Protein AF-A0A0W0S973-F1 (afdb_monomer_lite)

InterPro domains:
  IPR040737 Domain of unknown function DUF5638 [PF18688] (2-102)

Secondary structure (DSSP, 8-state):
--HHHHHHHHHHHHHHHHHTTS---HHHHHHHHHHHHHHHHHHHH-SSHHHHHHHHHHHHHHHHHHHHHHHTSS-HHHHHHHHHHHHHHHHHHHHHHHHHHHHHHHHHHHHHHHHHHHHHHHHHHHHHH-HHHHHHHHHHHHHHHHHHHHHHHHHHHTPPPSHHHHHHHHHHHHHHHHTS------------------------PPP------

Organism: NCBI:txid28084

Structure (mmCIF, N/CA/C/O backbone):
data_AF-A0A0W0S973-F1
#
_entry.id   AF-A0A0W0S973-F1
#
loop_
_atom_site.group_PDB
_atom_site.id
_atom_site.type_symbol
_atom_site.label_atom_id
_atom_site.label_alt_id
_atom_site.label_comp_id
_atom_site.label_asym_id
_atom_site.label_entity_id
_atom_site.label_seq_id
_atom_site.pdbx_PDB_ins_code
_atom_site.Cartn_x
_atom_site.Cartn_y
_atom_site.Cartn_z
_atom_site.occupancy
_atom_site.B_iso_or_equiv
_atom_site.auth_seq_id
_atom_site.auth_comp_id
_atom_site.auth_asym_id
_atom_site.auth_atom_id
_atom_site.pdbx_PDB_model_num
ATOM 1 N N . MET A 1 1 ? 10.733 -3.605 25.930 1.00 59.50 1 MET A N 1
ATOM 2 C CA . MET A 1 1 ? 9.434 -3.272 25.324 1.00 59.50 1 MET A CA 1
ATOM 3 C C . MET A 1 1 ? 9.556 -1.851 24.816 1.00 59.50 1 MET A C 1
ATOM 5 O O . MET A 1 1 ? 10.113 -1.033 25.545 1.00 59.50 1 MET A O 1
ATOM 9 N N . SER A 1 2 ? 9.214 -1.587 23.556 1.00 82.75 2 SER A N 1
ATOM 10 C CA . SER A 1 2 ? 9.262 -0.216 23.027 1.00 82.75 2 SER A CA 1
ATOM 11 C C . SER A 1 2 ? 8.073 0.587 23.573 1.00 82.75 2 SER A C 1
ATOM 13 O O . SER A 1 2 ? 7.042 0.014 23.924 1.00 82.75 2 SER A O 1
ATOM 15 N N . LYS A 1 3 ? 8.192 1.919 23.629 1.00 88.56 3 LYS A N 1
ATOM 16 C CA . LYS A 1 3 ? 7.094 2.808 24.060 1.00 88.56 3 LYS A CA 1
ATOM 17 C C . LYS A 1 3 ? 5.835 2.636 23.192 1.00 88.56 3 LYS A C 1
ATOM 19 O O . LYS A 1 3 ? 4.720 2.791 23.677 1.00 88.56 3 LYS A O 1
ATOM 24 N N . LEU A 1 4 ? 6.019 2.315 21.913 1.00 87.44 4 LEU A N 1
ATOM 25 C CA . LEU A 1 4 ? 4.947 2.061 20.951 1.00 87.44 4 LEU A CA 1
ATOM 26 C C . LEU A 1 4 ? 4.260 0.707 21.199 1.00 87.44 4 LEU A C 1
ATOM 28 O O . LEU A 1 4 ? 3.034 0.629 21.225 1.00 87.44 4 LEU A O 1
ATOM 32 N N . GLU A 1 5 ? 5.028 -0.339 21.503 1.00 87.69 5 GLU A N 1
ATOM 33 C CA . GLU A 1 5 ? 4.491 -1.663 21.843 1.00 87.69 5 GLU A CA 1
ATOM 34 C C . GLU A 1 5 ? 3.665 -1.632 23.145 1.00 87.69 5 GLU A C 1
ATOM 36 O O . GLU A 1 5 ? 2.626 -2.284 23.242 1.00 87.69 5 GLU A O 1
ATOM 41 N N . GLU A 1 6 ? 4.058 -0.805 24.121 1.00 90.81 6 GLU A N 1
ATOM 42 C CA . GLU A 1 6 ? 3.270 -0.569 25.341 1.00 90.81 6 GLU A CA 1
ATOM 43 C C . GLU A 1 6 ? 1.913 0.101 25.058 1.00 90.81 6 GLU A C 1
ATOM 45 O O . GLU A 1 6 ? 0.903 -0.276 25.660 1.00 90.81 6 GLU A O 1
ATOM 50 N N . ARG A 1 7 ? 1.866 1.067 24.130 1.00 92.12 7 ARG A N 1
ATOM 51 C CA . ARG A 1 7 ? 0.620 1.734 23.704 1.00 92.12 7 ARG A CA 1
ATOM 52 C C . ARG A 1 7 ? -0.324 0.771 22.986 1.00 92.12 7 ARG A C 1
ATOM 54 O O . ARG A 1 7 ? -1.526 0.771 23.253 1.00 92.12 7 ARG A O 1
ATOM 61 N N . LEU A 1 8 ? 0.217 -0.093 22.129 1.00 90.75 8 LEU A N 1
ATOM 62 C CA . LEU A 1 8 ? -0.562 -1.108 21.421 1.00 90.75 8 LEU A CA 1
ATOM 63 C C . LEU A 1 8 ? -1.190 -2.119 22.394 1.00 90.75 8 LEU A C 1
ATOM 65 O O . LEU A 1 8 ? -2.383 -2.416 22.309 1.00 90.75 8 LEU A O 1
ATOM 69 N N . GLU A 1 9 ? -0.421 -2.589 23.377 1.00 91.38 9 GLU A N 1
ATOM 70 C CA . GLU A 1 9 ? -0.936 -3.459 24.441 1.00 91.38 9 GLU A CA 1
ATOM 71 C C . GLU A 1 9 ? -1.990 -2.769 25.317 1.00 91.38 9 GLU A C 1
ATOM 73 O O . GLU A 1 9 ? -2.966 -3.391 25.746 1.00 91.38 9 GLU A O 1
ATOM 78 N N . LEU A 1 10 ? -1.835 -1.467 25.571 1.00 92.88 10 LEU A N 1
ATOM 79 C CA . LEU A 1 10 ? -2.845 -0.687 26.282 1.00 92.88 10 LEU A CA 1
ATOM 80 C C . LEU A 1 10 ? -4.173 -0.649 25.509 1.00 92.88 10 LEU A C 1
ATOM 82 O O . LEU A 1 10 ? -5.229 -0.830 26.118 1.00 92.88 10 LEU A O 1
ATOM 86 N N . CYS A 1 11 ? -4.128 -0.475 24.186 1.00 89.94 11 CYS A N 1
ATOM 87 C CA . CYS A 1 11 ? -5.316 -0.516 23.331 1.00 89.94 11 CYS A CA 1
ATOM 88 C C . CYS A 1 11 ? -6.014 -1.879 23.396 1.00 89.94 11 CYS A C 1
ATOM 90 O O . CYS A 1 11 ? -7.223 -1.933 23.625 1.00 89.94 11 CYS A O 1
ATOM 92 N N . ASN A 1 12 ? -5.259 -2.980 23.305 1.00 90.44 12 ASN A N 1
ATOM 93 C CA . ASN A 1 12 ? -5.809 -4.335 23.428 1.00 90.44 12 ASN A CA 1
ATOM 94 C C . ASN A 1 12 ? -6.555 -4.530 24.756 1.00 90.44 12 ASN A C 1
ATOM 96 O O . ASN A 1 12 ? -7.696 -4.994 24.766 1.00 90.44 12 ASN A O 1
ATOM 100 N N . LYS A 1 13 ? -5.944 -4.104 25.869 1.00 91.75 13 LYS A N 1
ATOM 101 C CA . LYS A 1 13 ? -6.551 -4.187 27.207 1.00 91.75 13 LYS A CA 1
ATOM 102 C C . LYS A 1 13 ? -7.821 -3.351 27.330 1.00 91.75 13 LYS A C 1
ATOM 104 O O . LYS A 1 13 ? -8.780 -3.791 27.962 1.00 91.75 13 LYS A O 1
ATOM 109 N N . LYS A 1 14 ? -7.835 -2.151 26.747 1.00 90.75 14 LYS A N 1
ATOM 110 C CA . LYS A 1 14 ? -9.020 -1.286 26.732 1.00 90.75 14 LYS A CA 1
ATOM 111 C C . LYS A 1 14 ? -10.164 -1.927 25.953 1.00 90.75 14 LYS A C 1
ATOM 113 O O . LYS A 1 14 ? -11.280 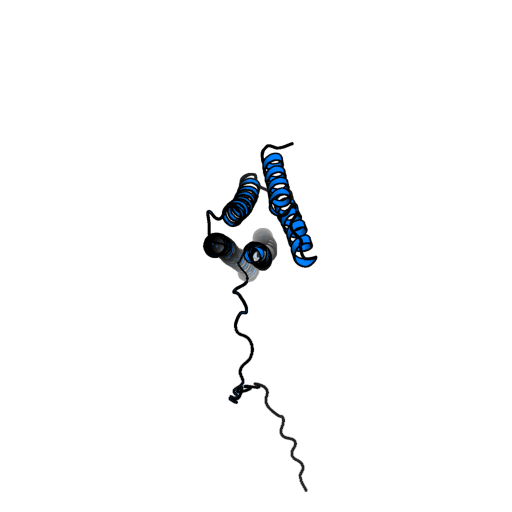-1.959 26.462 1.00 90.75 14 LYS A O 1
ATOM 118 N N . ILE A 1 15 ? -9.886 -2.509 24.786 1.00 88.00 15 ILE A N 1
ATOM 119 C CA . ILE A 1 15 ? -10.886 -3.272 24.028 1.00 88.00 15 ILE A CA 1
ATOM 120 C C . ILE A 1 15 ? -11.447 -4.418 24.869 1.00 88.00 15 ILE A C 1
ATOM 122 O O . ILE A 1 15 ? -12.663 -4.534 24.996 1.00 88.00 15 ILE A O 1
ATOM 126 N N . ASP A 1 16 ? -10.599 -5.218 25.512 1.00 88.81 16 ASP A N 1
ATOM 127 C CA . ASP A 1 16 ? -11.083 -6.306 26.369 1.00 88.81 16 ASP A CA 1
ATOM 128 C C . ASP A 1 16 ? -11.994 -5.803 27.492 1.00 88.81 16 ASP A C 1
ATOM 130 O O . ASP A 1 16 ? -13.070 -6.355 27.726 1.00 88.81 16 ASP A O 1
ATOM 134 N N . ALA A 1 17 ? -11.626 -4.697 28.140 1.00 88.88 17 ALA A N 1
ATOM 135 C CA . ALA A 1 17 ? -12.442 -4.075 29.178 1.00 88.88 17 ALA A CA 1
ATOM 136 C C . ALA A 1 17 ? -13.776 -3.505 28.648 1.00 88.88 17 ALA A C 1
ATOM 138 O O . ALA A 1 17 ? -14.782 -3.486 29.369 1.00 88.88 17 ALA A O 1
ATOM 139 N N . LEU A 1 18 ? -13.820 -3.042 27.395 1.00 86.56 18 LEU A N 1
ATOM 140 C CA . LEU A 1 18 ? -15.039 -2.527 26.770 1.00 86.56 18 LEU A CA 1
ATOM 141 C C . LEU A 1 18 ? -16.091 -3.618 26.577 1.00 86.56 18 LEU A C 1
ATOM 143 O O . LEU A 1 18 ? -17.271 -3.359 26.827 1.00 86.56 18 LEU A O 1
ATOM 147 N N . PHE A 1 19 ? -15.673 -4.826 26.215 1.00 83.62 19 PHE A N 1
ATOM 148 C CA . PHE A 1 19 ? -16.588 -5.933 25.938 1.00 83.62 19 PHE A CA 1
ATOM 149 C C . PHE A 1 19 ? -16.713 -6.938 27.094 1.00 83.62 19 PHE A C 1
ATOM 151 O O . PHE A 1 19 ? -17.572 -7.820 27.059 1.00 83.62 19 PHE A O 1
ATOM 158 N N . HIS A 1 20 ? -15.928 -6.773 28.162 1.00 85.94 20 HIS A N 1
ATOM 159 C CA . HIS A 1 20 ? -15.999 -7.617 29.351 1.00 85.94 20 HIS A CA 1
ATOM 160 C C . HIS A 1 20 ? -17.408 -7.635 29.971 1.00 85.94 20 HIS A C 1
ATOM 162 O O . HIS A 1 20 ? -17.968 -6.597 30.334 1.00 85.94 20 HIS A O 1
ATOM 168 N N . GLY A 1 21 ? -17.961 -8.838 30.149 1.00 74.00 21 GLY A N 1
ATOM 169 C CA . GLY A 1 21 ? -19.273 -9.057 30.766 1.00 74.00 21 GLY A CA 1
ATOM 170 C C . GLY A 1 21 ? -20.474 -8.852 29.834 1.00 74.00 21 GLY A C 1
ATOM 171 O O . GLY A 1 21 ? -21.609 -8.983 30.290 1.00 74.00 21 GLY A O 1
ATOM 172 N N . LEU A 1 22 ? -20.252 -8.561 28.548 1.00 79.81 22 LEU A N 1
ATOM 173 C CA . LEU A 1 22 ? -21.305 -8.533 27.532 1.00 79.81 22 LEU A CA 1
ATOM 174 C C . LEU A 1 22 ? -21.479 -9.920 26.905 1.00 79.81 22 LEU A C 1
ATOM 176 O O . LEU A 1 22 ? -20.520 -10.671 26.742 1.00 79.81 22 LEU A O 1
ATOM 180 N N . LYS A 1 23 ? -22.715 -10.271 26.537 1.00 79.19 23 LYS A N 1
ATOM 181 C CA . LYS A 1 23 ? -22.986 -11.494 25.776 1.00 79.19 23 LYS A CA 1
ATOM 182 C C . LYS A 1 23 ? -22.717 -11.217 24.299 1.00 79.19 23 LYS A C 1
ATOM 184 O O . LYS A 1 23 ? -23.553 -10.616 23.628 1.00 79.19 23 LYS A O 1
ATOM 189 N N . LEU A 1 24 ? -21.549 -11.628 23.824 1.00 81.88 24 LEU A N 1
ATOM 190 C CA . LEU A 1 24 ? -21.120 -11.429 22.444 1.00 81.88 24 LEU A CA 1
ATOM 191 C C . LEU A 1 24 ? -21.622 -12.568 21.549 1.00 81.88 24 LEU A C 1
ATOM 193 O O . LEU A 1 24 ? -21.864 -13.686 22.010 1.00 81.88 24 LEU A O 1
ATOM 197 N N . SER A 1 25 ? -21.820 -12.273 20.264 1.00 82.88 25 SER A N 1
ATOM 198 C CA . SER A 1 25 ? -21.942 -13.317 19.247 1.00 82.88 25 SER A CA 1
ATOM 199 C C . SER A 1 25 ? -20.544 -13.804 18.858 1.00 82.88 25 SER A C 1
ATOM 201 O O . SER A 1 25 ? -19.576 -13.049 18.942 1.00 82.88 25 SER A O 1
ATOM 203 N N . ALA A 1 26 ? -20.447 -15.040 18.364 1.00 82.62 26 ALA A N 1
ATOM 204 C CA . ALA A 1 26 ? -19.187 -15.585 17.850 1.00 82.62 26 ALA A CA 1
ATOM 205 C C . ALA A 1 26 ? -18.592 -14.726 16.713 1.00 82.62 26 ALA A C 1
ATOM 207 O O . ALA A 1 26 ? -17.381 -14.685 16.526 1.00 82.62 26 ALA A O 1
ATOM 208 N N . GLU A 1 27 ? -19.444 -14.018 15.964 1.00 80.38 27 GLU A N 1
ATOM 209 C CA . GLU A 1 27 ? -19.023 -13.079 14.921 1.00 80.38 27 GLU A CA 1
ATOM 210 C C . GLU A 1 27 ? -18.299 -11.862 15.513 1.00 80.38 27 GLU A C 1
ATOM 212 O O . GLU A 1 27 ? -17.203 -11.541 15.065 1.00 80.38 27 GLU A O 1
ATOM 217 N N . ILE A 1 28 ? -18.853 -11.238 16.560 1.00 80.94 28 ILE A N 1
ATOM 218 C CA . ILE A 1 28 ? -18.244 -10.076 17.231 1.00 80.94 28 ILE A CA 1
ATOM 219 C C . ILE A 1 28 ? -16.946 -10.471 17.952 1.00 80.94 28 ILE A C 1
ATOM 221 O O . ILE A 1 28 ? -15.969 -9.728 17.909 1.00 80.94 28 ILE A O 1
ATOM 225 N N . GLU A 1 29 ? -16.902 -11.648 18.584 1.00 84.25 29 GLU A N 1
ATOM 226 C CA . GLU A 1 29 ? -15.672 -12.171 19.203 1.00 84.25 29 GLU A CA 1
ATOM 227 C C . GLU A 1 29 ? -14.554 -12.347 18.168 1.00 84.25 29 GLU A C 1
ATOM 229 O O . GLU A 1 29 ? -13.431 -11.882 18.371 1.00 84.25 29 GLU A O 1
ATOM 234 N N . ASN A 1 30 ? -14.880 -12.944 17.021 1.00 84.19 30 ASN A N 1
ATOM 235 C CA . ASN A 1 30 ? -13.934 -13.117 15.926 1.00 84.19 30 ASN A CA 1
ATOM 236 C C . ASN A 1 30 ? -13.469 -11.769 15.342 1.00 84.19 30 ASN A C 1
ATOM 238 O O . ASN A 1 30 ? -12.289 -11.593 15.036 1.00 84.19 30 ASN A O 1
ATOM 242 N N . GLU A 1 31 ? -14.368 -10.791 15.201 1.00 82.38 31 GLU A N 1
ATOM 243 C CA . GLU A 1 31 ? -14.012 -9.443 14.739 1.00 82.38 31 GLU A CA 1
ATOM 244 C C . GLU A 1 31 ? -13.054 -8.728 15.698 1.00 82.38 31 GLU A C 1
ATOM 246 O O . GLU A 1 31 ? -12.103 -8.090 15.238 1.00 82.38 31 GLU A O 1
ATOM 251 N N . LEU A 1 32 ? -13.248 -8.885 17.011 1.00 86.12 32 LEU A N 1
ATOM 252 C CA . LEU A 1 32 ? -12.371 -8.320 18.039 1.00 86.12 32 LEU A CA 1
ATOM 253 C C . LEU A 1 32 ? -10.959 -8.904 17.972 1.00 86.12 32 LEU A C 1
ATOM 255 O O . LEU A 1 32 ? -9.986 -8.149 17.928 1.00 86.12 32 LEU A O 1
ATOM 259 N N . GLU A 1 33 ? -10.829 -10.232 17.931 1.00 87.00 33 GLU A N 1
ATOM 260 C CA . GLU A 1 33 ? -9.517 -10.879 17.790 1.00 87.00 33 GLU A CA 1
ATOM 261 C C . GLU A 1 33 ? -8.832 -10.473 16.484 1.00 87.00 33 GLU A C 1
ATOM 263 O O . GLU A 1 33 ? -7.641 -10.152 16.459 1.00 87.00 33 GLU A O 1
ATOM 268 N N . THR A 1 34 ? -9.606 -10.417 15.402 1.00 85.12 34 THR A N 1
ATOM 269 C CA . THR A 1 34 ? -9.100 -10.057 14.082 1.00 85.12 34 THR A CA 1
ATOM 270 C C . THR A 1 34 ? -8.593 -8.613 14.032 1.00 85.12 34 THR A C 1
ATOM 272 O O . THR A 1 34 ? -7.574 -8.356 13.390 1.00 85.12 34 THR A O 1
ATOM 275 N N . ILE A 1 35 ? -9.264 -7.666 14.695 1.00 86.75 35 ILE A N 1
ATOM 276 C CA . ILE A 1 35 ? -8.817 -6.266 14.776 1.00 86.75 35 ILE A CA 1
ATOM 277 C C . ILE A 1 35 ? -7.517 -6.151 15.573 1.00 86.75 35 ILE A C 1
ATOM 279 O O . ILE A 1 35 ? -6.571 -5.525 15.095 1.00 86.75 35 ILE A O 1
ATOM 283 N N . LYS A 1 36 ? -7.417 -6.815 16.730 1.00 88.75 36 LYS A N 1
ATOM 284 C CA . LYS A 1 36 ? -6.176 -6.824 17.524 1.00 88.75 36 LYS A CA 1
ATOM 285 C C . LYS A 1 36 ? -5.007 -7.391 16.728 1.00 88.75 36 LYS A C 1
ATOM 287 O O . LYS A 1 36 ? -3.925 -6.807 16.696 1.00 88.75 36 LYS A O 1
ATOM 292 N N . TYR A 1 37 ? -5.239 -8.518 16.053 1.00 89.12 37 TYR A N 1
ATOM 293 C CA . TYR A 1 37 ? -4.235 -9.137 15.199 1.00 89.12 37 TYR A CA 1
ATOM 294 C C . TYR A 1 37 ? -3.833 -8.220 14.042 1.00 89.12 37 TYR A C 1
ATOM 296 O O . TYR A 1 37 ? -2.651 -8.111 13.732 1.00 89.12 37 TYR A O 1
ATOM 304 N N . TYR A 1 38 ? -4.796 -7.539 13.421 1.00 86.75 38 TYR A N 1
ATOM 305 C CA . TYR A 1 38 ? -4.543 -6.636 12.304 1.00 86.75 38 TYR A CA 1
ATOM 306 C C . TYR A 1 38 ? -3.615 -5.478 12.687 1.00 86.75 38 TYR A C 1
ATOM 308 O O . TYR A 1 38 ? -2.593 -5.291 12.030 1.00 86.75 38 TYR A O 1
ATOM 316 N N . TYR A 1 39 ? -3.914 -4.755 13.769 1.00 87.25 39 TYR A N 1
ATOM 317 C CA . TYR A 1 39 ? -3.071 -3.643 14.220 1.00 87.25 39 TYR A CA 1
ATOM 318 C C . TYR A 1 39 ? -1.690 -4.114 14.697 1.00 87.25 39 TYR A C 1
ATOM 320 O O . TYR A 1 39 ? -0.689 -3.452 14.433 1.00 87.25 39 TYR A O 1
ATOM 328 N N . TYR A 1 40 ? -1.599 -5.296 15.316 1.00 89.50 40 TYR A N 1
ATOM 329 C CA . TYR A 1 40 ? -0.306 -5.901 15.650 1.00 89.50 40 TYR A CA 1
ATOM 330 C C . TYR A 1 40 ? 0.512 -6.270 14.403 1.00 89.50 40 TYR A C 1
ATOM 332 O O . TYR A 1 40 ? 1.717 -6.027 14.349 1.00 89.50 40 TYR A O 1
ATOM 340 N N . ALA A 1 41 ? -0.134 -6.852 13.391 1.00 87.81 41 ALA A N 1
ATOM 341 C CA . ALA A 1 41 ? 0.515 -7.219 12.140 1.00 87.81 41 ALA A CA 1
ATOM 342 C C . ALA A 1 41 ? 0.985 -5.982 11.363 1.00 87.81 41 ALA A C 1
ATOM 344 O O . ALA A 1 41 ? 2.102 -5.992 10.853 1.00 87.81 41 ALA A O 1
ATOM 345 N N . LEU A 1 42 ? 0.178 -4.915 11.318 1.00 85.00 42 LEU A N 1
ATOM 346 C CA . LEU A 1 42 ? 0.575 -3.632 10.736 1.00 85.00 42 LEU A CA 1
ATOM 347 C C . LEU A 1 42 ? 1.783 -3.037 11.460 1.00 85.00 42 LEU A C 1
ATOM 349 O O . LEU A 1 42 ? 2.756 -2.686 10.803 1.00 85.00 42 LEU A O 1
ATOM 353 N N . TYR A 1 43 ? 1.758 -3.009 12.796 1.00 87.88 43 TYR A N 1
ATOM 354 C CA . TYR A 1 43 ? 2.885 -2.545 13.603 1.00 87.88 43 TYR A CA 1
ATOM 355 C C . TYR A 1 43 ? 4.178 -3.316 13.291 1.00 87.88 43 TYR A C 1
ATOM 357 O O . TYR A 1 43 ? 5.230 -2.716 13.118 1.00 87.88 43 TYR A O 1
ATOM 365 N N . LYS A 1 44 ? 4.116 -4.649 13.167 1.00 88.06 44 LYS A N 1
ATOM 366 C CA . LYS A 1 44 ? 5.298 -5.470 12.842 1.00 88.06 44 LYS A CA 1
ATOM 367 C C . LYS A 1 44 ? 5.753 -5.371 11.384 1.00 88.06 44 LYS A C 1
ATOM 369 O O . LYS A 1 44 ? 6.898 -5.715 11.104 1.00 88.06 44 LYS A O 1
ATOM 374 N N . ALA A 1 45 ? 4.867 -4.983 10.471 1.00 85.19 45 ALA A N 1
ATOM 375 C CA . ALA A 1 45 ? 5.163 -4.852 9.046 1.00 85.19 45 ALA A CA 1
ATOM 376 C C . ALA A 1 45 ? 5.618 -3.437 8.647 1.00 85.19 45 ALA A C 1
ATOM 378 O O . ALA A 1 45 ? 6.033 -3.243 7.505 1.00 85.19 45 ALA A O 1
ATOM 379 N N . ALA A 1 46 ? 5.517 -2.463 9.554 1.00 85.75 46 ALA A N 1
ATOM 380 C CA . ALA A 1 46 ? 5.972 -1.101 9.328 1.00 85.75 46 ALA A CA 1
ATOM 381 C C . ALA A 1 46 ? 7.497 -1.060 9.139 1.00 85.75 46 ALA A C 1
ATOM 383 O O . ALA A 1 46 ? 8.250 -1.710 9.863 1.00 85.75 46 ALA A O 1
ATOM 384 N N . ASN A 1 47 ? 7.946 -0.300 8.137 1.00 81.81 47 ASN A N 1
ATOM 385 C CA . ASN A 1 47 ? 9.371 -0.130 7.835 1.00 81.81 47 ASN A CA 1
ATOM 386 C C . ASN A 1 47 ? 9.946 1.166 8.427 1.00 81.81 47 ASN A C 1
ATOM 388 O O . ASN A 1 47 ? 11.166 1.294 8.538 1.00 81.81 47 ASN A O 1
ATOM 392 N N . PHE A 1 48 ? 9.075 2.114 8.782 1.00 83.69 48 PHE A N 1
ATOM 393 C CA . PHE A 1 48 ? 9.419 3.438 9.290 1.00 83.69 48 PHE A CA 1
ATOM 394 C C . PHE A 1 48 ? 8.714 3.695 10.626 1.00 83.69 48 PHE A C 1
ATOM 396 O O . PHE A 1 48 ? 7.591 3.239 10.841 1.00 83.69 48 PHE A O 1
ATOM 403 N N . GLU A 1 49 ? 9.371 4.436 11.521 1.00 86.06 49 GLU A N 1
ATOM 404 C CA . GLU A 1 49 ? 8.826 4.764 12.846 1.00 86.06 49 GLU A CA 1
ATOM 405 C C . GLU A 1 49 ? 7.551 5.615 12.729 1.00 86.06 49 GLU A C 1
ATOM 407 O O . GLU A 1 49 ? 6.617 5.444 13.512 1.00 86.06 49 GLU A O 1
ATOM 412 N N . GLU A 1 50 ? 7.463 6.472 11.708 1.00 85.31 50 GLU A N 1
ATOM 413 C CA . GLU A 1 50 ? 6.265 7.264 11.429 1.00 85.31 50 GLU A CA 1
ATOM 414 C C . GLU A 1 50 ? 5.049 6.383 11.091 1.00 85.31 50 GLU A C 1
ATOM 416 O O . GLU A 1 50 ? 3.944 6.661 11.560 1.00 85.31 50 GLU A O 1
ATOM 421 N N . ASP A 1 51 ? 5.253 5.294 10.341 1.00 82.56 51 ASP A N 1
ATOM 422 C CA . ASP A 1 51 ? 4.191 4.339 9.991 1.00 82.56 51 ASP A CA 1
ATOM 423 C C . ASP A 1 51 ? 3.734 3.544 11.228 1.00 82.56 51 ASP A C 1
ATOM 425 O O . ASP A 1 51 ? 2.539 3.276 11.403 1.00 82.56 51 ASP A O 1
ATOM 429 N N . GLU A 1 52 ? 4.677 3.176 12.109 1.00 86.31 52 GLU A N 1
ATOM 430 C CA . GLU A 1 52 ? 4.369 2.540 13.396 1.00 86.31 52 GLU A CA 1
ATOM 431 C C . GLU A 1 52 ? 3.494 3.457 14.262 1.00 86.31 52 GLU A C 1
ATOM 433 O O . GLU A 1 52 ? 2.492 3.017 14.839 1.00 86.31 52 GLU A O 1
ATOM 438 N N . GLU A 1 53 ? 3.858 4.738 14.345 1.00 89.25 53 GLU A N 1
ATOM 439 C CA . GLU A 1 53 ? 3.137 5.730 15.133 1.00 89.25 53 GLU A CA 1
ATOM 440 C C . GLU A 1 53 ? 1.755 6.046 14.544 1.00 89.25 53 GLU A C 1
ATOM 442 O O . GLU A 1 53 ? 0.776 6.077 15.294 1.00 89.25 53 GLU A O 1
ATOM 447 N N . GLU A 1 54 ? 1.631 6.213 13.222 1.00 86.19 54 GLU A N 1
ATOM 448 C CA . GLU A 1 54 ? 0.337 6.419 12.558 1.00 86.19 54 GLU A CA 1
ATOM 449 C C . GLU A 1 54 ? -0.609 5.237 12.812 1.00 86.19 54 GLU A C 1
ATOM 451 O O . GLU A 1 54 ? -1.760 5.439 13.207 1.00 86.19 54 GLU A O 1
ATOM 456 N N . CYS A 1 55 ? -0.116 4.003 12.670 1.00 87.00 55 CYS A N 1
ATOM 457 C CA . CYS A 1 55 ? -0.892 2.793 12.935 1.00 87.00 55 CYS A CA 1
ATOM 458 C C . CYS A 1 55 ? -1.443 2.764 14.369 1.00 87.00 55 CYS A C 1
ATOM 460 O O . CYS A 1 55 ? -2.623 2.474 14.585 1.00 87.00 55 CYS A O 1
ATOM 462 N N . ILE A 1 56 ? -0.602 3.076 15.359 1.00 90.75 56 ILE A N 1
ATOM 463 C CA . ILE A 1 56 ? -1.010 3.091 16.769 1.00 90.75 56 ILE A CA 1
ATOM 464 C C . ILE A 1 56 ? -1.990 4.233 17.046 1.00 90.75 56 ILE A C 1
ATOM 466 O O . ILE A 1 56 ? -2.969 4.018 17.756 1.00 90.75 56 ILE A O 1
ATOM 470 N N . ASN A 1 57 ? -1.784 5.413 16.458 1.00 91.06 57 ASN A N 1
ATOM 471 C CA . ASN A 1 57 ? -2.692 6.551 16.616 1.00 91.06 57 ASN A CA 1
ATOM 472 C C . ASN A 1 57 ? -4.097 6.242 16.075 1.00 91.06 57 ASN A C 1
ATOM 474 O O . ASN A 1 57 ? -5.092 6.588 16.714 1.00 91.06 57 ASN A O 1
ATOM 478 N N . ILE A 1 58 ? -4.196 5.570 14.922 1.00 87.12 58 ILE A N 1
ATOM 479 C CA . ILE A 1 58 ? -5.486 5.136 14.363 1.00 87.12 58 ILE A CA 1
ATOM 480 C C . ILE A 1 58 ? -6.156 4.134 15.313 1.00 87.12 58 ILE A C 1
ATOM 482 O O . ILE A 1 58 ? -7.348 4.262 15.601 1.00 87.12 58 ILE A O 1
ATOM 486 N N . TYR A 1 59 ? -5.388 3.185 15.859 1.00 90.88 59 TYR A N 1
ATOM 487 C CA . TYR A 1 59 ? -5.931 2.204 16.794 1.00 90.88 59 TYR A CA 1
ATOM 488 C C . TYR A 1 59 ? -6.439 2.851 18.089 1.00 90.88 59 TYR A C 1
ATOM 490 O O . TYR A 1 59 ? -7.542 2.553 18.548 1.00 90.88 59 TYR A O 1
ATOM 498 N N . GLU A 1 60 ? -5.670 3.781 18.657 1.00 91.62 60 GLU A N 1
ATOM 499 C CA . GLU A 1 60 ? -6.064 4.557 19.835 1.00 91.62 60 GLU A CA 1
ATOM 500 C C . GLU A 1 60 ? -7.356 5.340 19.582 1.00 91.62 60 GLU A C 1
ATOM 502 O O . GLU A 1 60 ? -8.250 5.328 20.429 1.00 91.62 60 GLU A O 1
ATOM 507 N N . LEU A 1 61 ? -7.496 5.957 18.405 1.00 88.75 61 LEU A N 1
ATOM 508 C CA . LEU A 1 61 ? -8.698 6.699 18.034 1.00 88.75 61 LEU A CA 1
ATOM 509 C C . LEU A 1 61 ? -9.938 5.796 17.970 1.00 88.75 61 LEU A C 1
ATOM 511 O O . LEU A 1 61 ? -10.996 6.172 18.478 1.00 88.75 61 LEU A O 1
ATOM 515 N N . LEU A 1 62 ? -9.810 4.597 17.390 1.00 87.56 62 LEU A N 1
ATOM 516 C CA . LEU A 1 62 ? -10.887 3.604 17.374 1.00 87.56 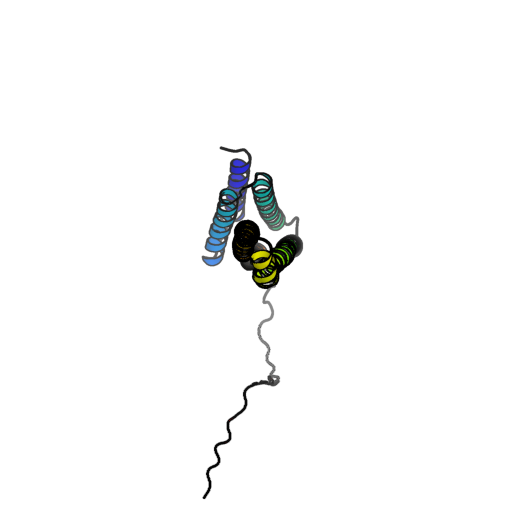62 LEU A CA 1
ATOM 517 C C . LEU A 1 62 ? -11.302 3.232 18.802 1.00 87.56 62 LEU A C 1
ATOM 519 O O . LEU A 1 62 ? -12.488 3.255 19.133 1.00 87.56 62 LEU A O 1
ATOM 523 N N . VAL A 1 63 ? -10.330 2.914 19.661 1.00 90.31 63 VAL A N 1
ATOM 524 C CA . VAL A 1 63 ? -10.587 2.525 21.054 1.00 90.31 63 VAL A CA 1
ATOM 525 C C . VAL A 1 63 ? -11.255 3.653 21.833 1.00 90.31 63 VAL A C 1
ATOM 527 O O . VAL A 1 63 ? -12.242 3.406 22.525 1.00 90.31 63 VAL A O 1
ATOM 530 N N . THR A 1 64 ? -10.770 4.887 21.697 1.00 90.19 64 THR A N 1
ATOM 531 C CA . THR A 1 64 ? -11.383 6.058 22.331 1.00 90.19 64 THR A CA 1
ATOM 532 C C . THR A 1 64 ? -12.805 6.286 21.824 1.00 90.19 64 THR A C 1
ATOM 534 O O . THR A 1 64 ? -13.703 6.486 22.637 1.00 90.19 64 THR A O 1
ATOM 537 N N . GLY A 1 65 ? -13.057 6.149 20.520 1.00 82.94 65 GLY A N 1
ATOM 538 C CA . GLY A 1 65 ? -14.413 6.221 19.973 1.00 82.94 65 GLY A CA 1
ATOM 539 C C . GLY A 1 65 ? -15.354 5.173 20.581 1.00 82.94 65 GLY A C 1
ATOM 540 O O . GLY A 1 65 ? -16.489 5.487 20.940 1.00 82.94 65 GLY A O 1
ATOM 541 N N . LEU A 1 66 ? -14.885 3.937 20.775 1.00 85.75 66 LEU A N 1
ATOM 542 C CA . LEU A 1 66 ? -15.666 2.887 21.440 1.00 85.75 66 LEU A CA 1
ATOM 543 C C . LEU A 1 66 ? -15.894 3.175 22.940 1.00 85.75 66 LEU A C 1
ATOM 545 O O . LEU A 1 66 ? -16.985 2.911 23.455 1.00 85.75 66 LEU A O 1
ATOM 549 N N . GLU A 1 67 ? -14.909 3.745 23.643 1.00 87.94 67 GLU A N 1
ATOM 550 C CA . GLU A 1 67 ? -15.046 4.216 25.034 1.00 87.94 67 GLU A CA 1
ATOM 551 C C . GLU A 1 67 ? -16.106 5.326 25.159 1.00 87.94 67 GLU A C 1
ATOM 553 O O . GLU A 1 67 ? -16.959 5.285 26.056 1.00 87.94 67 GLU A O 1
ATOM 558 N N . GLU A 1 68 ? -16.104 6.291 24.240 1.00 84.62 68 GLU A N 1
ATOM 559 C CA . GLU A 1 68 ? -17.070 7.392 24.194 1.00 84.62 68 GLU A CA 1
ATOM 560 C C . GLU A 1 68 ? -18.490 6.915 23.877 1.00 84.62 68 GLU A C 1
ATOM 562 O O . GLU A 1 68 ? -19.450 7.385 24.492 1.00 84.62 68 GLU A O 1
ATOM 567 N N . ILE A 1 69 ? -18.636 5.939 22.975 1.00 84.25 69 ILE A N 1
ATOM 568 C CA . ILE A 1 69 ? -19.934 5.318 22.689 1.00 84.25 69 ILE A CA 1
ATOM 569 C C . ILE A 1 69 ? -20.464 4.592 23.930 1.00 84.25 69 ILE A C 1
ATOM 571 O O . ILE A 1 69 ? -21.616 4.789 24.319 1.00 84.25 69 ILE A O 1
ATOM 575 N N . LYS A 1 70 ? -19.631 3.773 24.589 1.00 83.19 70 LYS A N 1
ATOM 576 C CA . LYS A 1 70 ? -20.043 3.004 25.776 1.00 83.19 70 LYS A CA 1
ATOM 577 C C . LYS A 1 70 ? -20.423 3.909 26.951 1.00 83.19 70 LYS A C 1
ATOM 579 O O . LYS A 1 70 ? -21.329 3.575 27.711 1.00 83.19 70 LYS A O 1
ATOM 584 N N . SER A 1 71 ? -19.734 5.037 27.109 1.00 84.50 71 SER A N 1
ATOM 585 C CA . SER A 1 71 ? -20.025 6.037 28.146 1.00 84.50 71 SER A CA 1
ATOM 586 C C . SER A 1 71 ? -21.186 6.977 27.791 1.00 84.50 71 SER A C 1
ATOM 588 O O . SER A 1 71 ? -21.629 7.738 28.650 1.00 84.50 71 SER A O 1
ATOM 590 N N . GLY A 1 72 ? -21.714 6.904 26.563 1.00 78.38 72 GLY A N 1
ATOM 591 C CA . GLY A 1 72 ? -22.814 7.743 26.082 1.00 78.38 72 GLY A CA 1
ATOM 592 C C . GLY A 1 72 ? -22.411 9.187 25.766 1.00 78.3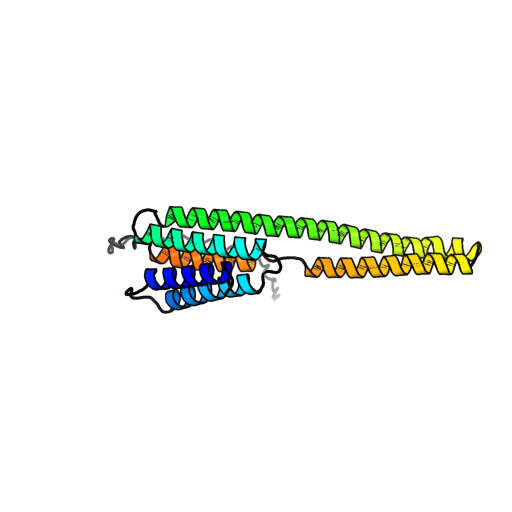8 72 GLY A C 1
ATOM 593 O O . GLY A 1 72 ? -23.289 10.037 25.629 1.00 78.38 72 GLY A O 1
ATOM 594 N N . VAL A 1 73 ? -21.107 9.465 25.672 1.00 83.75 73 VAL A N 1
ATOM 595 C CA . VAL A 1 73 ? -20.550 10.788 25.344 1.00 83.75 73 VAL A CA 1
ATOM 596 C C . VAL A 1 73 ? -20.723 11.096 23.858 1.00 83.75 73 VAL A C 1
ATOM 598 O O . VAL A 1 73 ? -21.159 12.194 23.516 1.00 83.75 73 VAL A O 1
ATOM 601 N N . SER A 1 74 ? -20.450 10.112 22.998 1.00 82.06 74 SER A N 1
ATOM 602 C CA . SER A 1 74 ? -20.518 10.248 21.538 1.00 82.06 74 SER A CA 1
ATOM 603 C C . SER A 1 74 ? -21.539 9.279 20.955 1.00 82.06 74 SER A C 1
ATOM 605 O O . SER A 1 74 ? -21.715 8.156 21.439 1.00 82.06 74 SER A O 1
ATOM 607 N N . LYS A 1 75 ? -22.230 9.691 19.888 1.00 84.12 75 LYS A N 1
ATOM 608 C CA . LYS A 1 75 ? -23.147 8.785 19.183 1.00 84.12 75 LYS A CA 1
ATOM 609 C C . LYS A 1 75 ? -22.355 7.836 18.278 1.00 84.12 75 LYS A C 1
ATOM 611 O O . LYS A 1 75 ? -21.396 8.275 17.643 1.00 84.12 75 LYS A O 1
ATOM 616 N N . PRO A 1 76 ? -22.797 6.576 18.101 1.00 80.12 76 PRO A N 1
ATOM 617 C CA . PRO A 1 76 ? -22.160 5.647 17.165 1.00 80.12 76 PRO A CA 1
ATOM 618 C C . PRO A 1 76 ? -22.005 6.212 15.746 1.00 80.12 76 PRO A C 1
ATOM 620 O O . PRO A 1 76 ? -21.021 5.928 15.073 1.00 80.12 76 PRO A O 1
ATOM 623 N N . ASP A 1 77 ? -22.955 7.034 15.292 1.00 82.88 77 ASP A N 1
ATOM 624 C CA . ASP A 1 77 ? -22.908 7.656 13.964 1.00 82.88 77 ASP A CA 1
ATOM 625 C C . ASP A 1 77 ? -21.813 8.727 13.831 1.00 82.88 77 ASP A C 1
ATOM 627 O O . ASP A 1 77 ? -21.257 8.897 12.749 1.00 82.88 77 ASP A O 1
ATOM 631 N N . GLU A 1 78 ? -21.472 9.427 14.916 1.00 83.56 78 GLU A N 1
ATOM 632 C CA . GLU A 1 78 ? -20.406 10.437 14.919 1.00 83.56 78 GLU A CA 1
ATOM 633 C C . GLU A 1 78 ? -19.034 9.765 14.827 1.00 83.56 78 GLU A C 1
ATOM 635 O O . GLU A 1 78 ? -18.220 10.138 13.986 1.00 83.56 78 GLU A O 1
ATOM 640 N N . VAL A 1 79 ? -18.815 8.704 15.609 1.00 82.62 79 VAL A N 1
ATOM 641 C CA . VAL A 1 79 ? -17.579 7.906 15.551 1.00 82.62 79 VAL A CA 1
ATOM 642 C C . VAL A 1 79 ? -17.439 7.203 14.198 1.00 82.62 79 VAL A C 1
ATOM 644 O O . VAL A 1 79 ? -16.357 7.206 13.613 1.00 82.62 79 VAL A O 1
ATOM 647 N N . LEU A 1 80 ? -18.534 6.658 13.650 1.00 84.44 80 LEU A N 1
ATOM 648 C CA . LEU A 1 80 ? -18.531 6.035 12.324 1.00 84.44 80 LEU A CA 1
ATOM 649 C C . LEU A 1 80 ? -18.116 7.027 11.229 1.00 84.44 80 LEU A C 1
ATOM 651 O O . LEU A 1 80 ? -17.368 6.657 10.326 1.00 84.44 80 LEU A O 1
ATOM 655 N N . LYS A 1 81 ? -18.580 8.280 11.315 1.00 86.19 81 LYS A N 1
ATOM 656 C CA . LYS A 1 81 ? -18.208 9.330 10.364 1.00 86.19 81 LYS A CA 1
ATOM 657 C C . LYS A 1 81 ? -16.711 9.632 10.427 1.00 86.19 81 LYS A C 1
ATOM 659 O O . LYS A 1 81 ? -16.074 9.700 9.381 1.00 86.19 81 LYS A O 1
ATOM 664 N N . THR A 1 82 ? -16.139 9.746 11.624 1.00 84.44 82 THR A N 1
ATOM 665 C CA . THR A 1 82 ? -14.690 9.944 11.803 1.00 84.44 82 THR A CA 1
ATOM 666 C C . THR A 1 82 ? -13.887 8.797 11.184 1.00 84.44 82 THR A C 1
ATOM 668 O O . THR A 1 82 ? -12.938 9.026 10.436 1.00 84.44 82 THR A O 1
ATOM 671 N N . VAL A 1 83 ? -14.306 7.551 11.421 1.00 83.75 83 VAL A N 1
ATOM 672 C CA . VAL A 1 83 ? -13.674 6.357 10.836 1.00 83.75 83 VAL A CA 1
ATOM 673 C C . VAL A 1 83 ? -13.806 6.336 9.302 1.00 83.75 83 VAL A C 1
ATOM 675 O O . VAL A 1 83 ? -12.860 5.998 8.589 1.00 83.75 83 VAL A O 1
ATOM 678 N N . GLU A 1 84 ? -14.949 6.759 8.758 1.00 85.50 84 GLU A N 1
ATOM 679 C CA . GLU A 1 84 ? -15.155 6.888 7.310 1.00 85.50 84 GLU A CA 1
ATOM 680 C C . GLU A 1 84 ? -14.284 7.989 6.678 1.00 85.50 84 GLU A C 1
ATOM 682 O O . GLU A 1 84 ? -13.748 7.806 5.580 1.00 85.50 84 GLU A O 1
ATOM 687 N N . GLU A 1 85 ? -14.089 9.114 7.368 1.00 84.88 85 GLU A N 1
ATOM 688 C CA . GLU A 1 85 ? -13.186 10.183 6.933 1.00 84.88 85 GLU A CA 1
ATOM 689 C C . GLU A 1 85 ? -11.730 9.692 6.873 1.00 84.88 85 GLU A C 1
ATOM 691 O O . GLU A 1 85 ? -11.056 9.905 5.859 1.00 84.88 85 GLU A O 1
ATOM 696 N N . ILE A 1 86 ? -11.270 8.946 7.884 1.00 83.56 86 ILE A N 1
ATOM 697 C CA . ILE A 1 86 ? -9.930 8.332 7.912 1.00 83.56 86 ILE A CA 1
ATOM 698 C C . ILE A 1 86 ? -9.759 7.332 6.768 1.00 83.56 86 ILE A C 1
ATOM 700 O O . ILE A 1 86 ? -8.779 7.399 6.021 1.00 83.56 86 ILE A O 1
ATOM 704 N N . LYS A 1 87 ? -10.742 6.449 6.556 1.00 86.12 87 LYS A N 1
ATOM 705 C CA . LYS A 1 87 ? -10.770 5.523 5.414 1.00 86.12 87 LYS A CA 1
ATOM 706 C C . LYS A 1 87 ? -10.641 6.270 4.085 1.00 86.12 87 LYS A C 1
ATOM 708 O O . LYS A 1 87 ? -9.867 5.870 3.213 1.00 86.12 87 LYS A O 1
ATOM 713 N N . SER A 1 88 ? -11.404 7.349 3.914 1.00 81.50 88 SER A N 1
ATOM 714 C CA . SER A 1 88 ? -11.388 8.174 2.702 1.00 81.50 88 SER A CA 1
ATOM 715 C C . SER A 1 88 ? -10.015 8.801 2.462 1.00 81.50 88 SER A C 1
ATOM 717 O O . SER A 1 88 ? -9.509 8.753 1.338 1.00 81.50 88 SER A O 1
ATOM 719 N N . LEU A 1 89 ? -9.380 9.335 3.509 1.00 83.94 89 LEU A N 1
ATOM 720 C CA . LEU A 1 89 ? -8.027 9.890 3.438 1.00 83.94 89 LEU A CA 1
ATOM 721 C C . LEU A 1 89 ? -6.994 8.826 3.052 1.00 83.94 89 LEU A C 1
ATOM 723 O O . LEU A 1 89 ? -6.262 9.024 2.083 1.00 83.94 89 LEU A O 1
ATOM 727 N N . ARG A 1 90 ? -6.993 7.664 3.715 1.00 84.12 90 ARG A N 1
ATOM 728 C CA . ARG A 1 90 ? -6.065 6.561 3.402 1.00 84.12 90 ARG A CA 1
ATOM 729 C C . ARG A 1 90 ? -6.259 6.032 1.981 1.00 84.12 90 ARG A C 1
ATOM 731 O O . ARG A 1 90 ? -5.288 5.810 1.261 1.00 84.12 90 ARG A O 1
ATOM 738 N N . LYS A 1 91 ? -7.510 5.911 1.522 1.00 85.00 91 LYS A N 1
ATOM 739 C CA . LYS A 1 91 ? -7.822 5.533 0.135 1.00 85.00 91 LYS A CA 1
ATOM 740 C C . LYS A 1 91 ? -7.276 6.550 -0.869 1.00 85.00 91 LYS A C 1
ATOM 742 O O . LYS A 1 91 ? -6.719 6.152 -1.888 1.00 85.00 91 LYS A O 1
ATOM 747 N N . LYS A 1 92 ? -7.416 7.851 -0.594 1.00 80.00 92 LYS A N 1
ATOM 748 C CA . LYS A 1 92 ? -6.825 8.909 -1.432 1.00 80.00 92 LYS A CA 1
ATOM 749 C C . LYS A 1 92 ? -5.300 8.820 -1.454 1.00 80.00 92 LYS A C 1
ATOM 751 O O . LYS A 1 92 ? -4.731 8.986 -2.526 1.00 80.00 92 LYS A O 1
ATOM 756 N N . GLY A 1 93 ? -4.669 8.511 -0.320 1.00 82.38 93 GLY A N 1
ATOM 757 C CA . GLY A 1 93 ? -3.229 8.252 -0.233 1.00 82.38 93 GLY A CA 1
ATOM 758 C C . GLY A 1 93 ? -2.786 7.128 -1.171 1.00 82.38 93 GLY A C 1
ATOM 759 O O . GLY A 1 93 ? -1.938 7.352 -2.027 1.00 82.38 93 GLY A O 1
ATOM 760 N N . VAL A 1 94 ? -3.448 5.967 -1.107 1.00 86.06 94 VAL A N 1
ATOM 761 C CA . VAL A 1 94 ? -3.174 4.829 -2.010 1.00 86.06 94 VAL A CA 1
ATOM 762 C C . VAL A 1 94 ? -3.374 5.200 -3.482 1.00 86.06 94 VAL A C 1
ATOM 764 O O . VAL A 1 94 ? -2.584 4.810 -4.337 1.00 86.06 94 VAL A O 1
ATOM 767 N N . VAL A 1 95 ? -4.424 5.960 -3.805 1.00 83.56 95 VAL A N 1
ATOM 768 C CA . VAL A 1 95 ? -4.659 6.421 -5.183 1.00 83.56 95 VAL A CA 1
ATOM 769 C C . VAL A 1 95 ? -3.543 7.354 -5.652 1.00 83.56 95 VAL A C 1
ATOM 771 O O . VAL A 1 95 ? -3.081 7.207 -6.779 1.00 83.56 95 VAL A O 1
ATOM 774 N N . LEU A 1 96 ? -3.108 8.296 -4.811 1.00 82.94 96 LEU A N 1
ATOM 775 C CA . LEU A 1 96 ? -2.023 9.218 -5.140 1.00 82.94 96 LEU A CA 1
ATOM 776 C C . LEU A 1 96 ? -0.706 8.469 -5.365 1.00 82.94 96 LEU A C 1
ATOM 778 O O . LEU A 1 96 ? -0.031 8.727 -6.356 1.00 82.94 96 LEU A O 1
ATOM 782 N N . GLU A 1 97 ? -0.383 7.512 -4.496 1.00 86.38 97 GLU A N 1
ATOM 783 C CA . GLU A 1 97 ? 0.800 6.661 -4.637 1.00 86.38 97 GLU A CA 1
ATOM 784 C C . GLU A 1 97 ? 0.757 5.859 -5.943 1.00 86.38 97 GLU A C 1
ATOM 786 O O . GLU A 1 97 ? 1.693 5.914 -6.732 1.00 86.38 97 GLU A O 1
ATOM 791 N N . ASN A 1 98 ? -0.379 5.233 -6.261 1.00 88.00 98 ASN A N 1
ATOM 792 C CA . ASN A 1 98 ? -0.553 4.532 -7.534 1.00 88.00 98 ASN A CA 1
ATOM 793 C C . ASN A 1 98 ? -0.436 5.462 -8.758 1.00 88.00 98 ASN A C 1
ATOM 795 O O . ASN A 1 98 ? 0.024 5.024 -9.811 1.00 88.00 98 ASN A O 1
ATOM 799 N N . ILE A 1 99 ? -0.850 6.733 -8.656 1.00 87.69 99 ILE A N 1
ATOM 800 C CA . ILE A 1 99 ? -0.649 7.727 -9.725 1.00 87.69 99 ILE A CA 1
ATOM 801 C C . ILE A 1 99 ? 0.842 8.038 -9.887 1.00 87.69 99 ILE A C 1
ATOM 803 O O . ILE A 1 99 ? 1.327 8.061 -11.018 1.00 87.69 99 ILE A O 1
ATOM 807 N N . CYS A 1 100 ? 1.572 8.251 -8.790 1.00 87.56 100 CYS A N 1
ATOM 808 C CA . CYS A 1 100 ? 3.021 8.449 -8.825 1.00 87.56 100 CYS A CA 1
ATOM 809 C C . CYS A 1 100 ? 3.729 7.240 -9.451 1.00 87.56 100 CYS A C 1
ATOM 811 O O . CYS A 1 100 ? 4.499 7.422 -10.393 1.00 87.56 100 CYS A O 1
ATOM 813 N N . ASN A 1 101 ? 3.377 6.022 -9.033 1.00 89.81 101 ASN A N 1
ATOM 814 C CA . ASN A 1 101 ? 3.936 4.782 -9.578 1.00 89.81 101 ASN A CA 1
ATOM 815 C C . ASN A 1 101 ? 3.607 4.622 -11.067 1.00 89.81 101 ASN A C 1
ATOM 817 O O . ASN A 1 101 ? 4.448 4.188 -11.846 1.00 89.81 101 ASN A O 1
ATOM 821 N N . ALA A 1 102 ? 2.412 5.031 -11.511 1.00 89.75 102 ALA A N 1
ATOM 822 C CA . ALA A 1 102 ? 2.059 5.031 -12.931 1.00 89.75 102 ALA A CA 1
ATOM 823 C C . ALA A 1 102 ? 2.895 6.032 -13.748 1.00 89.75 102 ALA A C 1
ATOM 825 O O . ALA A 1 102 ? 3.301 5.724 -14.870 1.00 89.75 102 ALA A O 1
ATOM 826 N N . ILE A 1 103 ? 3.165 7.222 -13.205 1.00 91.25 103 ILE A N 1
ATOM 827 C CA . ILE A 1 103 ? 4.038 8.216 -13.846 1.00 91.25 103 ILE A CA 1
ATOM 828 C C . ILE A 1 103 ? 5.473 7.687 -13.924 1.00 91.25 103 ILE A C 1
ATOM 830 O O . ILE A 1 103 ? 6.107 7.796 -14.975 1.00 91.25 103 ILE A O 1
ATOM 834 N N . GLU A 1 104 ? 5.972 7.086 -12.847 1.00 91.19 104 GLU A N 1
ATOM 835 C CA . GLU A 1 104 ? 7.302 6.484 -12.809 1.00 91.19 104 GLU A CA 1
ATOM 836 C C . GLU A 1 104 ? 7.427 5.311 -13.795 1.00 91.19 104 GLU A C 1
ATOM 838 O O . GLU A 1 104 ? 8.375 5.246 -14.580 1.00 91.19 104 GLU A O 1
ATOM 843 N N . LEU A 1 105 ? 6.414 4.447 -13.859 1.00 93.06 105 LEU A N 1
ATOM 844 C CA . LEU A 1 105 ? 6.307 3.370 -14.841 1.00 93.06 105 LEU A CA 1
ATOM 845 C C . LEU A 1 105 ? 6.383 3.921 -16.272 1.00 93.06 105 LEU A C 1
ATOM 847 O O . LEU A 1 105 ? 7.153 3.418 -17.092 1.00 93.06 105 LEU A O 1
ATOM 851 N N . LEU A 1 106 ? 5.637 4.985 -16.588 1.00 92.69 106 LEU A N 1
ATOM 852 C CA . LEU A 1 106 ? 5.696 5.629 -17.906 1.00 92.69 106 LEU A CA 1
ATOM 853 C C . LEU A 1 106 ? 7.083 6.209 -18.208 1.00 92.69 106 LEU A C 1
ATOM 855 O O . LEU A 1 106 ? 7.554 6.108 -19.344 1.00 92.69 106 LEU A O 1
ATOM 859 N N . PHE A 1 107 ? 7.750 6.786 -17.208 1.00 94.69 107 PHE A N 1
ATOM 860 C CA . PHE A 1 107 ? 9.110 7.299 -17.343 1.00 94.69 107 PHE A CA 1
ATOM 861 C C . PHE A 1 107 ? 10.110 6.182 -17.678 1.00 94.69 107 PHE A C 1
ATOM 863 O O . PHE A 1 107 ? 10.891 6.312 -18.630 1.00 94.69 107 PHE A O 1
ATOM 870 N N . TRP A 1 108 ? 10.058 5.057 -16.961 1.00 96.00 108 TRP A N 1
ATOM 871 C CA . TRP A 1 108 ? 10.931 3.912 -17.221 1.00 96.00 108 TRP A CA 1
ATOM 872 C C . TRP A 1 108 ? 10.620 3.226 -18.554 1.00 96.00 108 TRP A C 1
ATOM 874 O O . TRP A 1 108 ? 11.545 2.891 -19.300 1.00 96.00 108 TRP A O 1
ATOM 884 N N . ALA A 1 109 ? 9.342 3.106 -18.924 1.00 95.00 109 ALA A N 1
ATOM 885 C CA . ALA A 1 109 ? 8.925 2.583 -20.226 1.00 95.00 109 ALA A CA 1
ATOM 886 C C . ALA A 1 109 ? 9.449 3.460 -21.374 1.00 95.00 109 ALA A C 1
ATOM 888 O O . ALA A 1 109 ? 10.038 2.960 -22.335 1.00 95.00 109 ALA A O 1
ATOM 889 N N . GLY A 1 110 ? 9.275 4.780 -21.262 1.00 95.44 110 GLY A N 1
ATOM 890 C CA . GLY A 1 110 ? 9.768 5.744 -22.244 1.00 95.44 110 GLY A CA 1
ATOM 891 C C . GLY A 1 110 ? 11.290 5.703 -22.382 1.00 95.44 110 GLY A C 1
ATOM 892 O O . GLY A 1 110 ? 11.812 5.695 -23.501 1.00 95.44 110 GLY A O 1
ATOM 893 N N . SER A 1 111 ? 12.002 5.600 -21.258 1.00 94.06 111 SER A N 1
ATOM 894 C CA . SER A 1 111 ? 13.463 5.472 -21.227 1.00 94.06 111 SER A CA 1
ATOM 895 C C . SER A 1 111 ? 13.933 4.192 -21.925 1.00 94.06 111 SER A C 1
ATOM 897 O O . SER A 1 111 ? 14.784 4.259 -22.815 1.00 94.06 111 SER A O 1
ATOM 899 N N . ALA A 1 112 ? 13.323 3.042 -21.614 1.00 95.62 112 ALA A N 1
ATOM 900 C CA . ALA A 1 112 ? 13.629 1.765 -22.259 1.00 95.62 112 ALA A CA 1
ATOM 901 C C . ALA A 1 112 ? 13.432 1.828 -23.784 1.00 95.62 112 ALA A C 1
ATOM 903 O O . ALA A 1 112 ? 14.337 1.479 -24.547 1.00 95.62 112 ALA A O 1
ATOM 904 N N . CYS A 1 113 ? 12.281 2.341 -24.233 1.00 95.38 113 CYS A N 1
ATOM 905 C CA . CYS A 1 113 ? 11.970 2.512 -25.653 1.00 95.38 113 CYS A CA 1
ATOM 906 C C . CYS A 1 113 ? 12.966 3.441 -26.358 1.00 95.38 113 CYS A C 1
ATOM 908 O O . CYS A 1 113 ? 13.389 3.156 -27.482 1.00 95.38 113 CYS A O 1
ATOM 910 N N . THR A 1 114 ? 13.360 4.535 -25.703 1.00 95.62 114 THR A N 1
ATOM 911 C CA . THR A 1 114 ? 14.297 5.519 -26.259 1.00 95.62 114 THR A CA 1
ATOM 912 C C . THR A 1 114 ? 15.681 4.909 -26.452 1.00 95.62 114 THR A C 1
ATOM 914 O O . THR A 1 114 ? 16.233 4.985 -27.551 1.00 95.62 114 THR A O 1
ATOM 917 N N . PHE A 1 115 ? 16.225 4.248 -25.427 1.00 94.94 115 PHE A N 1
ATOM 918 C CA . PHE A 1 115 ? 17.538 3.607 -25.517 1.00 94.94 115 PHE A CA 1
ATOM 919 C C . PHE A 1 115 ? 17.560 2.461 -26.533 1.00 94.94 115 PHE A C 1
ATOM 921 O O . PHE A 1 115 ? 18.509 2.342 -27.307 1.00 94.94 115 PHE A O 1
ATOM 928 N N . PHE A 1 116 ? 16.495 1.658 -26.592 1.00 93.31 116 PHE A N 1
ATOM 929 C CA . PHE A 1 116 ? 16.379 0.587 -27.578 1.00 93.31 116 PHE A CA 1
ATOM 930 C C . PHE A 1 116 ? 16.314 1.126 -29.014 1.00 93.31 116 PHE A C 1
ATOM 932 O O . PHE A 1 116 ? 17.056 0.675 -29.889 1.00 93.31 116 PHE A O 1
ATOM 939 N N . SER A 1 117 ? 15.478 2.142 -29.251 1.00 94.31 117 SER A N 1
ATOM 940 C CA . SER A 1 117 ? 15.347 2.782 -30.566 1.00 94.31 117 SER A CA 1
ATOM 941 C C . SER A 1 117 ?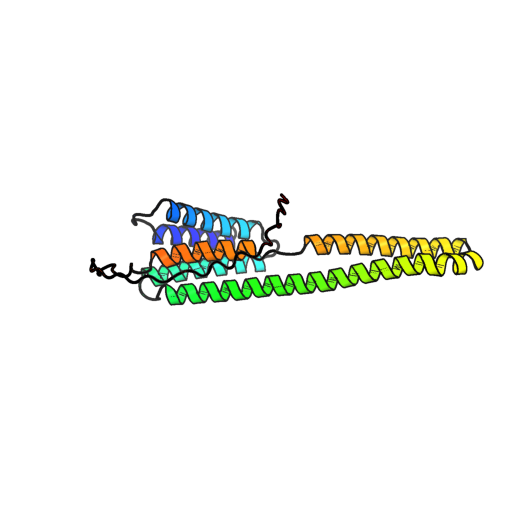 16.657 3.436 -31.003 1.00 94.31 117 SER A C 1
ATOM 943 O O . SER A 1 117 ? 17.048 3.319 -32.164 1.00 94.31 117 SER A O 1
ATOM 945 N N . TYR A 1 118 ? 17.368 4.072 -30.067 1.00 93.25 118 TYR A N 1
ATOM 946 C CA . TYR A 1 118 ? 18.692 4.639 -30.305 1.00 93.25 118 TYR A CA 1
ATOM 947 C C . TYR A 1 118 ? 19.698 3.570 -30.748 1.00 93.25 118 TYR A C 1
ATOM 949 O O . TYR A 1 118 ? 20.377 3.769 -31.756 1.00 93.25 118 TYR A O 1
ATOM 957 N N . SER A 1 119 ? 19.755 2.423 -30.060 1.00 90.50 119 SER A N 1
ATOM 958 C CA . SER A 1 119 ? 20.640 1.317 -30.444 1.00 90.50 119 SER A CA 1
ATOM 959 C C . SER A 1 119 ? 20.372 0.836 -31.871 1.00 90.50 119 SER A C 1
ATOM 961 O O . SER A 1 119 ? 21.322 0.616 -32.615 1.00 90.50 119 SER A O 1
ATOM 963 N N . ILE A 1 120 ? 19.106 0.719 -32.291 1.00 91.12 120 ILE A N 1
ATOM 964 C CA . ILE A 1 120 ? 18.759 0.286 -33.657 1.00 91.12 120 ILE A CA 1
ATOM 965 C C . ILE A 1 120 ? 19.127 1.357 -34.689 1.00 91.12 120 ILE A C 1
ATOM 967 O O . ILE A 1 120 ? 19.761 1.052 -35.700 1.00 91.12 120 ILE A O 1
ATOM 971 N N . LEU A 1 121 ? 18.737 2.611 -34.444 1.00 93.88 121 LEU A N 1
ATOM 972 C CA . LEU A 1 121 ? 18.899 3.694 -35.413 1.00 93.88 121 LEU A CA 1
ATOM 973 C C . LEU A 1 121 ? 20.372 4.071 -35.618 1.00 93.88 121 LEU A C 1
ATOM 975 O O . LEU A 1 121 ? 20.792 4.355 -36.739 1.00 93.88 121 LEU A O 1
ATOM 979 N N . MET A 1 122 ? 21.160 4.057 -34.542 1.00 89.81 122 MET A N 1
ATOM 980 C CA . MET A 1 122 ? 22.555 4.500 -34.561 1.00 89.81 122 MET A CA 1
ATOM 981 C C . MET A 1 122 ? 23.552 3.370 -34.825 1.00 89.81 122 MET A C 1
ATOM 983 O O . MET A 1 122 ? 24.715 3.666 -35.101 1.00 89.81 122 MET A O 1
ATOM 987 N N . ALA A 1 123 ? 23.126 2.100 -34.822 1.00 89.56 123 ALA A N 1
ATOM 988 C CA . ALA A 1 123 ? 24.020 0.967 -35.053 1.00 89.56 123 ALA A CA 1
ATOM 989 C C . ALA A 1 123 ? 24.770 1.054 -36.389 1.00 89.56 123 ALA A C 1
ATOM 991 O O . ALA A 1 123 ? 25.999 1.005 -36.407 1.00 89.56 123 ALA A O 1
ATOM 992 N N . ALA A 1 124 ? 24.049 1.216 -37.502 1.00 89.56 124 ALA A N 1
ATOM 993 C CA . ALA A 1 124 ? 24.666 1.268 -38.827 1.00 89.56 124 ALA A CA 1
ATOM 994 C C . ALA A 1 124 ? 25.532 2.531 -39.043 1.00 89.56 124 ALA A C 1
ATOM 996 O O . ALA A 1 124 ? 26.679 2.377 -39.473 1.00 89.56 124 ALA A O 1
ATOM 997 N N . PRO A 1 125 ? 25.073 3.756 -38.701 1.00 92.19 125 PRO A N 1
ATOM 998 C CA . PRO A 1 125 ? 25.901 4.960 -38.808 1.00 92.19 125 PRO A CA 1
ATOM 999 C C . PRO A 1 125 ? 27.182 4.904 -37.967 1.00 92.19 125 PRO A C 1
ATOM 1001 O O . PRO A 1 125 ? 28.257 5.251 -38.457 1.00 92.19 125 PRO A O 1
ATOM 1004 N N . LEU A 1 126 ? 27.096 4.447 -36.711 1.00 90.81 126 LEU A N 1
ATOM 1005 C CA . LEU A 1 126 ? 28.261 4.367 -35.828 1.00 90.81 126 LEU A CA 1
ATOM 1006 C C . LEU A 1 126 ? 29.240 3.288 -36.293 1.00 90.81 126 LEU A C 1
ATOM 1008 O O . LEU A 1 126 ? 30.445 3.532 -36.293 1.00 90.81 126 LEU A O 1
ATOM 1012 N N . ALA A 1 127 ? 28.744 2.121 -36.718 1.00 91.81 127 ALA A N 1
ATOM 1013 C CA . ALA A 1 127 ? 29.594 1.032 -37.195 1.00 91.81 127 ALA A CA 1
ATOM 1014 C C . ALA A 1 127 ? 30.357 1.411 -38.473 1.00 91.81 127 ALA A C 1
ATOM 1016 O O . ALA A 1 127 ? 31.517 1.028 -38.623 1.00 91.81 127 ALA A O 1
ATOM 1017 N N . ALA A 1 128 ? 29.733 2.197 -39.359 1.00 92.38 128 ALA A N 1
ATOM 1018 C CA . ALA A 1 128 ? 30.376 2.721 -40.561 1.00 92.38 128 ALA A CA 1
ATOM 1019 C C . ALA A 1 128 ? 31.488 3.741 -40.250 1.00 92.38 128 ALA A C 1
ATOM 1021 O O . ALA A 1 128 ? 32.474 3.804 -40.981 1.00 92.38 128 ALA A O 1
ATOM 1022 N N . ALA A 1 129 ? 31.350 4.525 -39.174 1.00 92.56 129 ALA A N 1
ATOM 1023 C CA . ALA A 1 129 ? 32.358 5.498 -38.756 1.00 92.56 129 ALA A CA 1
ATOM 1024 C C . ALA A 1 129 ? 33.512 4.851 -37.968 1.00 92.56 129 ALA A C 1
ATOM 1026 O O . ALA A 1 129 ? 34.681 5.070 -38.281 1.00 92.56 129 ALA A O 1
ATOM 1027 N N . ASN A 1 130 ? 33.193 4.069 -36.930 1.00 93.19 130 ASN A N 1
ATOM 1028 C CA . ASN A 1 130 ? 34.165 3.309 -36.148 1.00 93.19 130 ASN A CA 1
ATOM 1029 C C . ASN A 1 130 ? 33.478 2.138 -35.408 1.00 93.19 130 ASN A C 1
ATOM 1031 O O . ASN A 1 130 ? 32.712 2.372 -34.468 1.00 93.19 130 ASN A O 1
ATOM 1035 N N . PRO A 1 131 ? 33.794 0.877 -35.750 1.00 91.00 131 PRO A N 1
ATOM 1036 C CA . PRO A 1 131 ? 33.107 -0.288 -35.197 1.00 91.00 131 PRO A CA 1
ATOM 1037 C C . PRO A 1 131 ? 33.356 -0.508 -33.697 1.00 91.00 131 PRO A C 1
ATOM 1039 O O . PRO A 1 131 ? 32.453 -0.954 -32.993 1.00 91.00 131 PRO A O 1
ATOM 1042 N N . PHE A 1 132 ? 34.540 -0.168 -33.174 1.00 91.81 132 PHE A N 1
ATOM 1043 C CA . PHE A 1 132 ? 34.831 -0.314 -31.741 1.00 91.81 132 PHE A CA 1
ATOM 1044 C C . PHE A 1 132 ? 34.082 0.725 -30.906 1.00 91.81 132 PHE A C 1
ATOM 1046 O O . PHE A 1 132 ? 33.539 0.407 -29.849 1.00 91.81 132 PHE A O 1
ATOM 1053 N N . PHE A 1 133 ? 34.011 1.960 -31.407 1.00 89.56 133 PHE A N 1
ATOM 1054 C CA . PHE A 1 133 ? 33.226 3.017 -30.776 1.00 89.56 133 PHE A CA 1
ATOM 1055 C C . PHE A 1 133 ? 31.726 2.697 -30.811 1.00 89.56 133 PHE A C 1
ATOM 1057 O O . PHE A 1 133 ? 31.043 2.842 -29.799 1.00 89.56 133 PHE A O 1
ATOM 1064 N N . ALA A 1 134 ? 31.229 2.191 -31.945 1.00 91.19 134 ALA A N 1
ATOM 1065 C CA . ALA A 1 134 ? 29.848 1.745 -32.087 1.00 91.19 134 ALA A CA 1
ATOM 1066 C C . ALA A 1 134 ? 29.484 0.682 -31.048 1.00 91.19 134 ALA A C 1
ATOM 1068 O O . ALA A 1 134 ? 28.473 0.811 -30.363 1.00 91.19 134 ALA A O 1
ATOM 1069 N N . LEU A 1 135 ? 30.339 -0.331 -30.887 1.00 91.75 135 LEU A N 1
ATOM 1070 C CA . LEU A 1 135 ? 30.114 -1.407 -29.928 1.00 91.75 135 LEU A CA 1
ATOM 1071 C C . LEU A 1 135 ? 30.022 -0.879 -28.490 1.00 91.75 135 LEU A C 1
ATOM 1073 O O . LEU A 1 135 ? 29.120 -1.281 -27.762 1.00 91.75 135 LEU A O 1
ATOM 1077 N N . ALA A 1 136 ? 30.890 0.058 -28.098 1.00 93.62 136 ALA A N 1
ATOM 1078 C CA . ALA A 1 136 ? 30.846 0.664 -26.767 1.00 93.62 136 ALA A CA 1
ATOM 1079 C C . ALA A 1 136 ? 29.546 1.454 -26.525 1.00 93.62 136 ALA A C 1
ATOM 1081 O O . ALA A 1 136 ? 28.875 1.251 -25.513 1.00 93.62 136 ALA A O 1
ATOM 1082 N N . VAL A 1 137 ? 29.163 2.324 -27.465 1.00 92.62 137 VAL A N 1
ATOM 1083 C CA . VAL A 1 137 ? 27.964 3.169 -27.343 1.00 92.62 137 VAL A CA 1
ATOM 1084 C C . VAL A 1 137 ? 26.686 2.327 -27.319 1.00 92.62 137 VAL A C 1
ATOM 1086 O O . VAL A 1 137 ? 25.824 2.537 -26.467 1.00 92.62 137 VAL A O 1
ATOM 1089 N N . ILE A 1 138 ? 26.579 1.335 -28.208 1.00 93.06 138 ILE A N 1
ATOM 1090 C CA . ILE A 1 138 ? 25.425 0.429 -28.271 1.00 93.06 138 ILE A CA 1
ATOM 1091 C C . ILE A 1 138 ? 25.353 -0.441 -27.014 1.00 93.06 138 ILE A C 1
ATOM 1093 O O . ILE A 1 138 ? 24.260 -0.662 -26.496 1.00 93.06 138 ILE A O 1
ATOM 1097 N N . ALA A 1 139 ? 26.486 -0.917 -26.487 1.00 94.12 139 ALA A N 1
ATOM 1098 C CA . ALA A 1 139 ? 26.502 -1.700 -25.253 1.00 94.12 139 ALA A CA 1
ATOM 1099 C C . ALA A 1 139 ? 25.984 -0.884 -24.058 1.00 94.12 139 ALA A C 1
ATOM 1101 O O . ALA A 1 139 ? 25.143 -1.377 -23.308 1.00 94.12 139 ALA A O 1
ATOM 1102 N N . ILE A 1 140 ? 26.417 0.375 -23.916 1.00 95.06 140 ILE A N 1
ATOM 1103 C CA . ILE A 1 140 ? 25.941 1.273 -22.852 1.00 95.06 140 ILE A CA 1
ATOM 1104 C C . ILE A 1 140 ? 24.443 1.550 -23.005 1.00 95.06 140 ILE A C 1
ATOM 1106 O O . ILE A 1 140 ? 23.698 1.417 -22.036 1.00 95.06 140 ILE A O 1
ATOM 1110 N N . ALA A 1 141 ? 23.984 1.887 -24.214 1.00 94.25 141 ALA A N 1
ATOM 1111 C CA . ALA A 1 141 ? 22.566 2.124 -24.476 1.00 94.25 141 ALA A CA 1
ATOM 1112 C C . ALA A 1 141 ? 21.718 0.871 -24.195 1.00 94.25 141 ALA A C 1
ATOM 1114 O O . ALA A 1 141 ? 20.656 0.961 -23.586 1.00 94.25 141 ALA A O 1
ATOM 1115 N N . SER A 1 142 ? 22.211 -0.314 -24.559 1.00 93.81 142 SER A N 1
ATOM 1116 C CA . SER A 1 142 ? 21.529 -1.583 -24.279 1.00 93.81 142 SER A CA 1
ATOM 1117 C C . SER A 1 142 ? 21.464 -1.875 -22.779 1.00 93.81 142 SER A C 1
ATOM 1119 O O . SER A 1 142 ? 20.421 -2.296 -22.286 1.00 93.81 142 SER A O 1
ATOM 1121 N N . LEU A 1 143 ? 22.539 -1.603 -22.031 1.00 95.94 143 LEU A N 1
ATOM 1122 C CA . LEU A 1 143 ? 22.546 -1.751 -20.576 1.00 95.94 143 LEU A CA 1
ATOM 1123 C C . LEU A 1 143 ? 21.566 -0.775 -19.909 1.00 95.94 143 LEU A C 1
ATOM 1125 O O . LEU A 1 143 ? 20.830 -1.171 -19.008 1.00 95.94 143 LEU A O 1
ATOM 1129 N N . ALA A 1 144 ? 21.502 0.470 -20.388 1.00 95.31 144 ALA A N 1
ATOM 1130 C CA . ALA A 1 144 ? 20.540 1.466 -19.921 1.00 95.31 144 ALA A CA 1
ATOM 1131 C C . ALA A 1 144 ? 19.087 1.064 -20.236 1.00 95.31 144 ALA A C 1
ATOM 1133 O O . ALA A 1 144 ? 18.199 1.259 -19.404 1.00 95.31 144 ALA A O 1
ATOM 1134 N N . ALA A 1 145 ? 18.840 0.449 -21.399 1.00 95.69 145 ALA A N 1
ATOM 1135 C CA . ALA A 1 145 ? 17.536 -0.111 -21.741 1.00 95.69 145 ALA A CA 1
ATOM 1136 C C . ALA A 1 145 ? 17.145 -1.250 -20.786 1.00 95.69 145 ALA A C 1
ATOM 1138 O O . ALA A 1 145 ? 16.044 -1.229 -20.242 1.00 95.69 145 ALA A O 1
ATOM 1139 N N . ILE A 1 146 ? 18.053 -2.198 -20.523 1.00 95.19 146 ILE A N 1
ATOM 1140 C CA . ILE A 1 146 ? 17.819 -3.302 -19.576 1.00 95.19 146 ILE A CA 1
ATOM 1141 C C . ILE A 1 146 ? 17.536 -2.755 -18.174 1.00 95.19 146 ILE A C 1
ATOM 1143 O O . ILE A 1 146 ? 16.556 -3.154 -17.555 1.00 95.19 146 ILE A O 1
ATOM 1147 N N . TYR A 1 147 ? 18.345 -1.809 -17.695 1.00 96.12 147 TYR A N 1
ATOM 1148 C CA . TYR A 1 147 ? 18.141 -1.163 -16.398 1.00 96.12 147 TYR A CA 1
ATOM 1149 C C . TYR A 1 147 ? 16.762 -0.495 -16.299 1.00 96.12 147 TYR A C 1
ATOM 1151 O O . TYR A 1 147 ? 16.051 -0.672 -15.314 1.00 96.12 147 TYR A O 1
ATOM 1159 N N . SER A 1 148 ? 16.349 0.209 -17.355 1.00 95.19 148 SER A N 1
ATOM 1160 C CA . SER A 1 148 ? 15.028 0.842 -17.418 1.00 95.19 148 SER A CA 1
ATOM 1161 C C . SER A 1 148 ? 13.896 -0.188 -17.380 1.00 95.19 148 SER A C 1
ATOM 1163 O O . SER A 1 148 ? 12.907 0.028 -16.693 1.00 95.19 148 SER A O 1
ATOM 1165 N N . VAL A 1 149 ? 14.043 -1.327 -18.067 1.00 95.00 149 VAL A N 1
ATOM 1166 C CA . VAL A 1 149 ? 13.059 -2.423 -18.019 1.00 95.00 149 VAL A CA 1
ATOM 1167 C C . VAL A 1 149 ? 12.983 -3.049 -16.627 1.00 95.00 149 VAL A C 1
ATOM 1169 O O . VAL A 1 149 ? 11.892 -3.365 -16.169 1.00 95.00 149 VAL A O 1
ATOM 1172 N N . VAL A 1 150 ? 14.109 -3.215 -15.933 1.00 94.94 150 VAL A N 1
ATOM 1173 C CA . VAL A 1 150 ? 14.101 -3.743 -14.561 1.00 94.94 150 VAL A CA 1
ATOM 1174 C C . VAL A 1 150 ? 13.325 -2.811 -13.629 1.00 94.94 150 VAL A C 1
ATOM 1176 O O . VAL A 1 150 ? 12.442 -3.275 -12.917 1.00 94.94 150 VAL A O 1
ATOM 1179 N N . ASN A 1 151 ? 13.583 -1.502 -13.681 1.00 93.00 151 ASN A N 1
ATOM 1180 C CA . ASN A 1 151 ? 12.839 -0.548 -12.852 1.00 93.00 151 ASN A CA 1
ATOM 1181 C C . ASN A 1 151 ? 11.366 -0.454 -13.252 1.00 93.00 151 ASN A C 1
ATOM 1183 O O . ASN A 1 151 ? 10.510 -0.382 -12.382 1.00 93.00 151 ASN A O 1
ATOM 1187 N N . LEU A 1 152 ? 11.057 -0.547 -14.548 1.00 92.75 152 LEU A N 1
ATOM 1188 C CA . LEU A 1 152 ? 9.680 -0.640 -15.028 1.00 92.75 152 LEU A CA 1
ATOM 1189 C C . LEU A 1 152 ? 8.927 -1.800 -14.364 1.00 92.75 152 LEU A C 1
ATOM 1191 O O . LEU A 1 152 ? 7.785 -1.625 -13.948 1.00 92.75 152 LEU A O 1
ATOM 1195 N N . LEU A 1 153 ? 9.554 -2.978 -14.292 1.00 91.25 153 LEU A N 1
ATOM 1196 C CA . LEU A 1 153 ? 8.959 -4.155 -13.662 1.00 91.25 153 LEU A CA 1
ATOM 1197 C C . LEU A 1 153 ? 8.800 -3.961 -12.151 1.00 91.25 153 LEU A C 1
ATOM 1199 O O . LEU A 1 153 ? 7.738 -4.272 -11.625 1.00 91.25 153 LEU A O 1
ATOM 1203 N N . ASN A 1 154 ? 9.794 -3.375 -11.479 1.00 90.25 154 ASN A N 1
ATOM 1204 C CA . ASN A 1 154 ? 9.691 -3.066 -10.052 1.00 90.25 154 ASN A CA 1
ATOM 1205 C C . ASN A 1 154 ? 8.516 -2.112 -9.758 1.00 90.25 154 ASN A C 1
ATOM 1207 O O . ASN A 1 154 ? 7.743 -2.371 -8.842 1.00 90.25 154 ASN A O 1
ATOM 1211 N N . CYS A 1 155 ? 8.296 -1.079 -10.583 1.00 86.56 155 CYS A N 1
ATOM 1212 C CA . CYS A 1 155 ? 7.159 -0.166 -10.413 1.00 86.56 155 CYS A CA 1
ATOM 1213 C C . CYS A 1 155 ?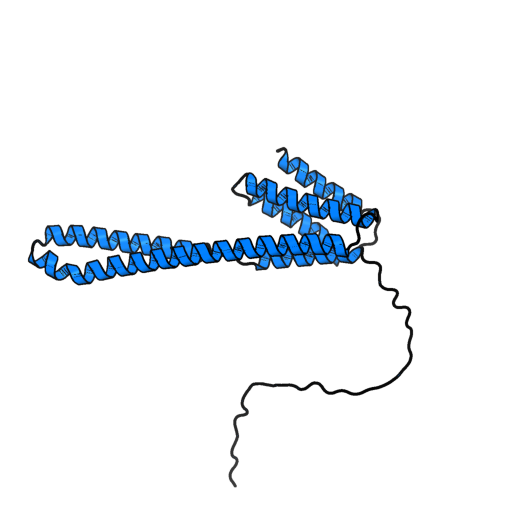 5.793 -0.858 -10.563 1.00 86.56 155 CYS A C 1
ATOM 1215 O O . CYS A 1 155 ? 4.805 -0.390 -10.000 1.00 86.56 155 CYS A O 1
ATOM 1217 N N . ILE A 1 156 ? 5.702 -1.950 -11.334 1.00 86.19 156 ILE A N 1
ATOM 1218 C CA . ILE A 1 156 ? 4.454 -2.722 -11.466 1.00 86.19 156 ILE A CA 1
ATOM 1219 C C . ILE A 1 156 ? 4.120 -3.429 -10.148 1.00 86.19 156 ILE A C 1
ATOM 1221 O O . ILE A 1 156 ? 2.952 -3.461 -9.755 1.00 86.19 156 ILE A O 1
ATOM 1225 N N . ASP A 1 157 ? 5.128 -3.955 -9.454 1.00 83.94 157 ASP A N 1
ATOM 1226 C CA . ASP A 1 157 ? 4.941 -4.666 -8.186 1.00 83.94 157 ASP A CA 1
ATOM 1227 C C . ASP A 1 157 ? 4.578 -3.721 -7.025 1.00 83.94 157 ASP A C 1
ATOM 1229 O O . ASP A 1 157 ? 3.971 -4.145 -6.041 1.00 83.94 157 ASP A O 1
ATOM 1233 N N . GLU A 1 158 ? 4.880 -2.428 -7.149 1.00 84.44 158 GLU A N 1
ATOM 1234 C CA . GLU A 1 158 ? 4.598 -1.410 -6.129 1.00 84.44 158 GLU A CA 1
ATOM 1235 C C . GLU A 1 158 ? 3.145 -0.900 -6.129 1.00 84.44 158 GLU A C 1
ATOM 1237 O O . GLU A 1 158 ? 2.760 -0.121 -5.255 1.00 84.44 158 GLU A O 1
ATOM 1242 N N . PHE A 1 159 ? 2.298 -1.319 -7.077 1.00 81.25 159 PHE A N 1
ATOM 1243 C CA . PHE A 1 159 ? 0.890 -0.911 -7.082 1.00 81.25 159 PHE A CA 1
ATOM 1244 C C . PHE A 1 159 ? 0.132 -1.467 -5.872 1.00 81.25 159 PHE A C 1
ATOM 1246 O O . PHE A 1 159 ? -0.006 -2.677 -5.675 1.00 81.25 159 PHE A O 1
ATOM 1253 N N . LYS A 1 160 ? -0.461 -0.566 -5.088 1.00 84.62 160 LYS A N 1
ATOM 1254 C CA . LYS A 1 160 ? -1.199 -0.915 -3.873 1.00 84.62 160 LYS A CA 1
ATOM 1255 C C . LYS A 1 160 ? -2.696 -1.049 -4.133 1.00 84.62 160 LYS A C 1
ATOM 1257 O O . LYS A 1 160 ? -3.317 -0.273 -4.861 1.00 84.62 160 LYS A O 1
ATOM 1262 N N . SER A 1 161 ? -3.315 -2.026 -3.473 1.00 83.69 161 SER A N 1
ATOM 1263 C CA . SER A 1 161 ? -4.768 -2.213 -3.486 1.00 83.69 161 SER A CA 1
ATOM 1264 C C . SER A 1 161 ? -5.436 -1.483 -2.323 1.00 83.69 161 SER A C 1
ATOM 1266 O O . SER A 1 161 ? -4.932 -1.478 -1.205 1.00 83.69 161 SER A O 1
ATOM 1268 N N . CYS A 1 162 ? -6.633 -0.941 -2.554 1.00 83.00 162 CYS A N 1
ATOM 1269 C CA . CYS A 1 162 ? -7.485 -0.388 -1.494 1.00 83.00 162 CYS A CA 1
ATOM 1270 C C . CYS A 1 162 ? -8.254 -1.468 -0.703 1.00 83.00 162 CYS A C 1
ATOM 1272 O O . CYS A 1 162 ? -8.939 -1.147 0.266 1.00 83.00 162 CYS A O 1
ATOM 1274 N N . ALA A 1 163 ? -8.186 -2.742 -1.111 1.00 82.62 163 ALA A N 1
ATOM 1275 C CA . ALA A 1 163 ? -8.950 -3.826 -0.488 1.00 82.62 163 ALA A CA 1
ATOM 1276 C C . ALA A 1 163 ? -8.660 -4.043 1.015 1.00 82.62 163 ALA A C 1
ATOM 1278 O O . ALA A 1 163 ? -9.613 -4.318 1.745 1.00 82.62 163 ALA A O 1
ATOM 1279 N N . PRO A 1 164 ? -7.411 -3.921 1.516 1.00 82.81 164 PRO A N 1
ATOM 1280 C CA . PRO A 1 164 ? -7.130 -4.030 2.949 1.00 82.81 164 PRO A CA 1
ATOM 1281 C C . PRO A 1 164 ? -7.851 -2.957 3.777 1.00 82.81 164 PRO A C 1
ATOM 1283 O O . PRO A 1 164 ? -8.500 -3.297 4.762 1.00 82.81 164 PRO A O 1
ATOM 1286 N N . ILE A 1 165 ? -7.837 -1.702 3.309 1.00 82.56 165 ILE A N 1
ATOM 1287 C CA . ILE A 1 165 ? -8.505 -0.560 3.961 1.00 82.56 165 ILE A CA 1
ATOM 1288 C C . ILE A 1 165 ? -10.024 -0.782 4.020 1.00 82.56 165 ILE A C 1
ATOM 1290 O O . ILE A 1 165 ? -10.673 -0.500 5.023 1.00 82.56 165 ILE A O 1
ATOM 1294 N N . GLU A 1 166 ? -10.614 -1.325 2.952 1.00 83.31 166 GLU A N 1
ATOM 1295 C CA . GLU A 1 166 ? -12.049 -1.627 2.921 1.00 83.31 166 GLU A CA 1
ATOM 1296 C C . GLU A 1 166 ? -12.425 -2.749 3.902 1.00 83.31 166 GLU A C 1
ATOM 1298 O O . GLU A 1 166 ? -13.467 -2.688 4.555 1.00 83.31 166 GLU A O 1
ATOM 1303 N N . LYS A 1 167 ? -11.580 -3.780 4.029 1.00 84.75 167 LYS A N 1
ATOM 1304 C CA . LYS A 1 167 ? -11.798 -4.882 4.980 1.00 84.75 167 LYS A CA 1
ATOM 1305 C C . LYS A 1 167 ? -11.694 -4.412 6.431 1.00 84.75 167 LYS A C 1
ATOM 1307 O O . LYS A 1 167 ? -12.507 -4.839 7.244 1.00 84.75 167 LYS A O 1
ATOM 1312 N N . GLU A 1 168 ? -10.724 -3.557 6.739 1.00 82.25 168 GLU A N 1
ATOM 1313 C CA . GLU A 1 168 ? -10.565 -2.914 8.050 1.00 82.25 168 GLU A CA 1
ATOM 1314 C C . GLU A 1 168 ? -11.808 -2.092 8.409 1.00 82.25 168 GLU A C 1
ATOM 1316 O O . GLU A 1 168 ? -12.469 -2.392 9.401 1.00 82.25 168 GLU A O 1
ATOM 1321 N N . TYR A 1 169 ? -12.208 -1.163 7.535 1.00 85.75 169 TYR A N 1
ATOM 1322 C CA . TYR A 1 169 ? -13.383 -0.315 7.750 1.00 85.75 169 TYR A CA 1
ATOM 1323 C C . TYR A 1 169 ? -14.662 -1.119 8.021 1.00 85.75 169 TYR A C 1
ATOM 1325 O O . TYR A 1 169 ? -15.446 -0.768 8.898 1.00 85.75 169 TYR A O 1
ATOM 1333 N N . ASN A 1 170 ? -14.891 -2.208 7.279 1.00 85.19 170 ASN A N 1
ATOM 1334 C CA . ASN A 1 170 ? -16.082 -3.033 7.485 1.00 85.19 170 ASN A CA 1
ATOM 1335 C C . ASN A 1 170 ? -16.093 -3.709 8.865 1.00 85.19 170 ASN A C 1
ATOM 1337 O O . ASN A 1 170 ? -17.156 -3.804 9.473 1.00 85.19 170 ASN A O 1
ATOM 1341 N N . ARG A 1 171 ? -14.931 -4.121 9.389 1.00 83.56 171 ARG A N 1
ATOM 1342 C CA . ARG A 1 171 ? -14.820 -4.690 10.744 1.00 83.56 171 ARG A CA 1
ATOM 1343 C C . ARG A 1 171 ? -15.064 -3.628 11.812 1.00 83.56 171 ARG A C 1
ATOM 1345 O O . ARG A 1 171 ? -15.840 -3.848 12.733 1.00 83.56 171 ARG A O 1
ATOM 1352 N N . GLU A 1 172 ? -14.454 -2.455 11.664 1.00 82.94 172 GLU A N 1
ATOM 1353 C CA . GLU A 1 172 ? -14.639 -1.339 12.602 1.00 82.94 172 GLU A CA 1
ATOM 1354 C C . GLU A 1 172 ? -16.096 -0.870 12.635 1.00 82.94 172 GLU A C 1
ATOM 1356 O O . GLU A 1 172 ? -16.679 -0.680 13.703 1.00 82.94 172 GLU A O 1
ATOM 1361 N N . LYS A 1 173 ? -16.725 -0.771 11.462 1.00 86.25 173 LYS A N 1
ATOM 1362 C CA . LYS A 1 173 ? -18.150 -0.474 11.327 1.00 86.25 173 LYS A CA 1
ATOM 1363 C C . LYS A 1 173 ? -19.020 -1.499 12.050 1.00 86.25 173 LYS A C 1
ATOM 1365 O O . LYS A 1 173 ? -19.974 -1.091 12.713 1.00 86.25 173 LYS A O 1
ATOM 1370 N N . ASN A 1 174 ? -18.719 -2.792 11.932 1.00 83.81 174 ASN A N 1
ATOM 1371 C CA . ASN A 1 174 ? -19.487 -3.838 12.604 1.00 83.81 174 ASN A CA 1
ATOM 1372 C C . ASN A 1 174 ? -19.384 -3.706 14.132 1.00 83.81 174 ASN A C 1
ATOM 1374 O O . ASN A 1 174 ? -20.422 -3.676 14.801 1.00 83.81 174 ASN A O 1
ATOM 1378 N N . LEU A 1 175 ? -18.184 -3.460 14.672 1.00 82.12 175 LEU A N 1
ATOM 1379 C CA . LEU A 1 175 ? -17.997 -3.192 16.104 1.00 82.12 175 LEU A CA 1
ATOM 1380 C C . LEU A 1 175 ? -18.741 -1.940 16.583 1.00 82.12 175 LEU A C 1
ATOM 1382 O O . LEU A 1 175 ? -19.392 -1.970 17.624 1.00 82.12 175 LEU A O 1
ATOM 1386 N N . ILE A 1 176 ? -18.692 -0.839 15.830 1.00 82.38 176 ILE A N 1
ATOM 1387 C CA . ILE A 1 176 ? -19.422 0.392 16.179 1.00 82.38 176 ILE A CA 1
ATOM 1388 C C . ILE A 1 176 ? -20.937 0.151 16.116 1.00 82.38 176 ILE A C 1
ATOM 1390 O O . ILE A 1 176 ? -21.694 0.640 16.958 1.00 82.38 176 ILE A O 1
ATOM 1394 N N . SER A 1 177 ? -21.398 -0.631 15.136 1.00 82.56 177 SER A N 1
ATOM 1395 C CA . SER A 1 177 ? -22.816 -0.944 14.956 1.00 82.56 177 SER A CA 1
ATOM 1396 C C . SER A 1 177 ? -23.397 -1.811 16.073 1.00 82.56 177 SER A C 1
ATOM 1398 O O . SER A 1 177 ? -24.582 -1.675 16.365 1.00 82.56 177 SER A O 1
ATOM 1400 N N . PHE A 1 178 ? -22.576 -2.618 16.755 1.00 80.12 178 PHE A N 1
ATOM 1401 C CA . PHE A 1 178 ? -22.991 -3.392 17.929 1.00 80.12 178 PHE A CA 1
ATOM 1402 C C . PHE A 1 178 ? -23.558 -2.505 19.048 1.00 80.12 178 PHE A C 1
ATOM 1404 O O . PHE A 1 178 ? -24.485 -2.900 19.752 1.00 80.12 178 PHE A O 1
ATOM 1411 N N . PHE A 1 179 ? -23.039 -1.284 19.191 1.00 76.81 179 PHE A N 1
ATOM 1412 C CA . PHE A 1 179 ? -23.499 -0.325 20.194 1.00 76.81 179 PHE A CA 1
ATOM 1413 C C . PHE A 1 179 ? -24.650 0.564 19.715 1.00 76.81 179 PHE A C 1
ATOM 1415 O O . PHE A 1 179 ? -25.146 1.393 20.483 1.00 76.81 179 PHE A O 1
ATOM 1422 N N . LYS A 1 180 ? -25.100 0.421 18.461 1.00 78.44 180 LYS A N 1
ATOM 1423 C CA . LYS A 1 180 ? -26.312 1.111 18.024 1.00 78.44 180 LYS A CA 1
ATOM 1424 C C . LYS A 1 180 ? -27.501 0.529 18.788 1.00 78.44 180 LYS A C 1
ATOM 1426 O O . LYS A 1 180 ? -27.653 -0.693 18.831 1.00 78.44 180 LYS A O 1
ATOM 1431 N N . PRO A 1 181 ? -28.372 1.373 19.367 1.00 62.19 181 PRO A N 1
ATOM 1432 C CA . PRO A 1 181 ? -29.623 0.880 19.907 1.00 62.19 181 PRO A CA 1
ATOM 1433 C C . PRO A 1 181 ? -30.355 0.153 18.782 1.00 62.19 181 PRO A C 1
ATOM 1435 O O . PRO A 1 181 ? -30.540 0.724 17.703 1.00 62.19 181 PRO A O 1
ATOM 1438 N N . ALA A 1 182 ? -30.760 -1.097 19.017 1.00 56.59 182 ALA A N 1
ATOM 1439 C CA . ALA A 1 182 ? -31.705 -1.754 18.134 1.00 56.59 182 ALA A CA 1
ATOM 1440 C C . ALA A 1 182 ? -32.918 -0.825 18.051 1.00 56.59 182 ALA A C 1
ATOM 1442 O O . ALA A 1 182 ? -33.588 -0.605 19.062 1.00 56.59 182 ALA A O 1
ATOM 1443 N N . LEU A 1 183 ? -33.153 -0.226 16.879 1.00 47.44 183 LEU A N 1
ATOM 1444 C CA . LEU A 1 183 ? -34.427 0.409 16.577 1.00 47.44 183 LEU A CA 1
ATOM 1445 C C . LEU A 1 183 ? -35.473 -0.613 16.987 1.00 47.44 183 LEU A C 1
ATOM 1447 O O . LEU A 1 183 ? -35.514 -1.710 16.432 1.00 47.44 183 LEU A O 1
ATOM 1451 N N . THR A 1 184 ? -36.223 -0.293 18.036 1.00 38.31 184 THR A N 1
ATOM 1452 C CA . THR A 1 184 ? -37.325 -1.106 18.519 1.00 38.31 184 THR A CA 1
ATOM 1453 C C . THR A 1 184 ? -38.155 -1.485 17.307 1.00 38.31 184 THR A C 1
ATOM 1455 O O . THR A 1 184 ? -38.852 -0.639 16.752 1.00 38.31 184 THR A O 1
ATOM 1458 N N . SER A 1 185 ? -38.084 -2.753 16.905 1.00 39.75 185 SER A N 1
ATOM 1459 C CA . SER A 1 185 ? -39.012 -3.406 15.988 1.00 39.75 185 SER A CA 1
ATOM 1460 C C . SER A 1 185 ? -40.364 -3.577 16.686 1.00 39.75 185 SER A C 1
ATOM 1462 O O . SER A 1 185 ? -40.937 -4.658 16.779 1.00 39.75 185 SER A O 1
ATOM 1464 N N . SER A 1 186 ? -40.871 -2.471 17.222 1.00 38.75 186 SER A N 1
ATOM 1465 C CA . SER A 1 186 ? -42.235 -2.312 17.675 1.00 38.75 186 SER A CA 1
ATOM 1466 C C . SER A 1 186 ? -43.029 -1.725 16.521 1.00 38.75 186 SER A C 1
ATOM 1468 O O . SER A 1 186 ? -43.496 -0.599 16.600 1.00 38.75 186 SER A O 1
ATOM 1470 N N . GLU A 1 187 ? -43.196 -2.514 15.466 1.00 32.22 187 GLU A N 1
ATOM 1471 C CA . GLU A 1 187 ? -44.420 -2.473 14.678 1.00 32.22 187 GLU A CA 1
ATOM 1472 C C . GLU A 1 187 ? -44.726 -3.889 14.195 1.00 32.22 187 GLU A C 1
ATOM 1474 O O . GLU A 1 187 ? -44.176 -4.454 13.253 1.00 32.22 187 GLU A O 1
ATOM 1479 N N . ARG A 1 188 ? -45.576 -4.503 15.008 1.00 34.34 188 ARG A N 1
ATOM 1480 C CA . ARG A 1 188 ? -46.233 -5.779 14.813 1.00 34.34 188 ARG A CA 1
ATOM 1481 C C . ARG A 1 188 ? -47.223 -5.606 13.657 1.00 34.34 188 ARG A C 1
ATOM 1483 O O . ARG A 1 188 ? -48.092 -4.754 13.753 1.00 34.34 188 ARG A O 1
ATOM 1490 N N . SER A 1 189 ? -47.118 -6.459 12.639 1.00 37.41 189 SER A N 1
ATOM 1491 C CA . SER A 1 189 ? -48.236 -7.014 11.858 1.00 37.41 189 SER A CA 1
ATOM 1492 C C . SER A 1 189 ? -49.458 -6.106 11.640 1.00 37.41 189 SER A C 1
ATOM 1494 O O . SER A 1 189 ? -50.346 -6.058 12.492 1.00 37.41 189 SER A O 1
ATOM 1496 N N . SER A 1 190 ? -49.609 -5.564 10.434 1.00 34.88 190 SER A N 1
ATOM 1497 C CA . SER A 1 190 ? -50.906 -5.459 9.750 1.00 34.88 190 SER A CA 1
ATOM 1498 C C . SER A 1 190 ? -50.681 -5.503 8.237 1.00 34.88 190 SER A C 1
ATOM 1500 O O . SER A 1 190 ? -49.740 -4.907 7.727 1.00 34.88 190 SER A O 1
ATOM 1502 N N . GLN A 1 191 ? -51.500 -6.311 7.568 1.00 35.53 191 GLN A N 1
ATOM 1503 C CA . GLN A 1 191 ? -51.547 -6.558 6.127 1.00 35.53 191 GLN A CA 1
ATOM 1504 C C . GLN A 1 191 ? -51.743 -5.285 5.296 1.00 35.53 191 GLN A C 1
ATOM 1506 O O . GLN A 1 191 ? -52.554 -4.455 5.680 1.00 35.53 191 GLN A O 1
ATOM 1511 N N . GLU A 1 192 ? -51.094 -5.232 4.131 1.00 30.47 192 GLU A N 1
ATOM 1512 C CA . GLU A 1 192 ? -51.667 -5.001 2.782 1.00 30.47 192 GLU A CA 1
ATOM 1513 C C . GLU A 1 192 ? -50.472 -4.943 1.810 1.00 30.47 192 GLU A C 1
ATOM 1515 O O . GLU A 1 192 ? -49.578 -4.120 1.955 1.00 30.47 192 GLU A O 1
ATOM 1520 N N . SER A 1 193 ? -50.209 -6.001 1.037 1.00 39.06 193 SER A N 1
ATOM 1521 C CA . SER A 1 193 ? -50.640 -6.100 -0.365 1.00 39.06 193 SER A CA 1
ATOM 1522 C C . SER A 1 193 ? -50.412 -4.800 -1.134 1.00 39.06 193 SER A C 1
ATOM 1524 O O . SER A 1 193 ? -51.292 -3.957 -1.143 1.00 39.06 193 SER A O 1
ATOM 1526 N N . ASP A 1 194 ? -49.267 -4.686 -1.810 1.00 30.67 194 ASP A N 1
ATOM 1527 C CA . ASP A 1 194 ? -49.267 -4.184 -3.182 1.00 30.67 194 ASP A CA 1
ATOM 1528 C C . ASP A 1 194 ? -48.037 -4.663 -3.965 1.00 30.67 194 ASP A C 1
ATOM 1530 O O . ASP A 1 194 ? -46.888 -4.658 -3.525 1.00 30.67 194 ASP A O 1
ATOM 1534 N N . GLU A 1 195 ? -48.377 -5.170 -5.135 1.00 38.75 195 GLU A N 1
ATOM 1535 C CA . GLU A 1 195 ? -47.596 -5.785 -6.188 1.00 38.75 195 GLU A CA 1
ATOM 1536 C C . GLU A 1 195 ? -46.839 -4.702 -6.972 1.00 38.75 195 GLU A C 1
ATOM 1538 O O . GLU A 1 195 ? -47.464 -3.767 -7.458 1.00 38.75 195 GLU A O 1
ATOM 1543 N N . LEU A 1 196 ? -45.511 -4.805 -7.133 1.00 34.38 196 LEU A N 1
ATOM 1544 C CA . LEU A 1 196 ? -44.778 -4.017 -8.141 1.00 34.38 196 LEU A CA 1
ATOM 1545 C C . LEU A 1 196 ? -43.432 -4.660 -8.522 1.00 34.38 196 LEU A C 1
ATOM 1547 O O . LEU A 1 196 ? -42.379 -4.402 -7.950 1.00 34.38 196 LEU A O 1
ATOM 1551 N N . THR A 1 197 ? -43.528 -5.548 -9.512 1.00 30.20 197 THR A N 1
ATOM 1552 C CA . THR A 1 197 ? -42.701 -5.636 -10.728 1.00 30.20 197 THR A CA 1
ATOM 1553 C C . THR A 1 197 ? -41.256 -5.114 -10.661 1.00 30.20 197 THR A C 1
ATOM 1555 O O . THR A 1 197 ? -41.002 -3.917 -10.771 1.00 30.20 197 THR A O 1
ATOM 1558 N N . TYR A 1 198 ? -40.290 -6.038 -10.654 1.00 31.77 198 TYR A N 1
ATOM 1559 C CA . TYR A 1 198 ? -38.904 -5.768 -11.054 1.00 31.77 198 TYR A CA 1
ATOM 1560 C C . TYR A 1 198 ? -38.780 -5.790 -12.591 1.00 31.77 198 TYR A C 1
ATOM 1562 O O . TYR A 1 198 ? -39.163 -6.795 -13.194 1.00 31.77 198 TYR A O 1
ATOM 1570 N N . PRO A 1 199 ? -38.185 -4.781 -13.257 1.00 34.12 199 PRO A N 1
ATOM 1571 C CA . PRO A 1 199 ? -37.711 -4.947 -14.623 1.00 34.12 199 PRO A CA 1
ATOM 1572 C C . PRO A 1 199 ? -36.344 -5.642 -14.604 1.00 34.12 199 PRO A C 1
ATOM 1574 O O . PRO A 1 199 ? -35.349 -5.105 -14.121 1.00 34.12 199 PRO A O 1
ATOM 1577 N N . THR A 1 200 ? -36.307 -6.867 -15.125 1.00 34.97 200 THR A N 1
ATOM 1578 C CA . THR A 1 200 ? -35.082 -7.618 -15.414 1.00 34.97 200 THR A CA 1
ATOM 1579 C C . THR A 1 200 ? -34.516 -7.154 -16.759 1.00 34.97 200 THR A C 1
ATOM 1581 O O . THR A 1 200 ? -35.005 -7.571 -17.804 1.00 34.97 200 THR A O 1
ATOM 1584 N N . GLU A 1 201 ? -33.480 -6.314 -16.767 1.00 33.47 201 GLU A N 1
ATOM 1585 C CA . GLU A 1 201 ? -32.666 -6.093 -17.972 1.00 33.47 201 GLU A CA 1
ATOM 1586 C C . GLU A 1 201 ? -31.593 -7.186 -18.064 1.00 33.47 201 GLU A C 1
ATOM 1588 O O . GLU A 1 201 ? -30.471 -7.062 -17.575 1.00 33.47 201 GLU A O 1
ATOM 1593 N N . SER A 1 202 ? -31.965 -8.313 -18.676 1.00 34.59 202 SER A N 1
ATOM 1594 C CA . SER A 1 202 ? -31.031 -9.353 -19.099 1.00 34.59 202 SER A CA 1
ATOM 1595 C C . SER A 1 202 ? -30.360 -8.941 -20.410 1.00 34.59 202 SER A C 1
ATOM 1597 O O . SER A 1 202 ? -30.978 -8.977 -21.475 1.00 34.59 202 SER A O 1
ATOM 1599 N N . LEU A 1 203 ? -29.084 -8.575 -20.341 1.00 34.25 203 LEU A N 1
ATOM 1600 C CA . LEU A 1 203 ? -28.267 -8.224 -21.497 1.00 34.25 203 LEU A CA 1
ATOM 1601 C C . LEU A 1 203 ? -27.489 -9.457 -21.991 1.00 34.25 203 LEU A C 1
ATOM 1603 O O . LEU A 1 203 ? -26.311 -9.589 -21.692 1.00 34.25 203 LEU A O 1
ATOM 1607 N N . TYR A 1 204 ? -28.139 -10.364 -22.732 1.00 35.50 204 TYR A N 1
ATOM 1608 C CA . TYR A 1 204 ? -27.466 -11.295 -23.656 1.00 35.50 204 TYR A CA 1
ATOM 1609 C C . TYR A 1 204 ? -28.393 -11.660 -24.834 1.00 35.50 204 TYR A C 1
ATOM 1611 O O . TYR A 1 204 ? -29.578 -11.921 -24.620 1.00 35.50 204 TYR A O 1
ATOM 1619 N N . PRO A 1 205 ? -27.883 -11.693 -26.079 1.00 38.88 205 PRO A N 1
ATOM 1620 C CA . PRO A 1 205 ? -28.690 -11.952 -27.268 1.00 38.88 205 PRO A CA 1
ATOM 1621 C C . PRO A 1 205 ? -29.067 -13.436 -27.396 1.00 38.88 205 PRO A C 1
ATOM 1623 O O . PRO A 1 205 ? -28.203 -14.315 -27.398 1.00 38.88 205 PRO A O 1
ATOM 1626 N N . GLN A 1 206 ? -30.367 -13.711 -27.548 1.00 39.25 206 GLN A N 1
ATOM 1627 C CA . GLN A 1 206 ? -30.878 -15.032 -27.911 1.00 39.25 206 GLN A CA 1
ATOM 1628 C C . GLN A 1 206 ? -30.540 -15.355 -29.371 1.00 39.25 206 GLN A C 1
ATOM 1630 O O . GLN A 1 206 ? -30.903 -14.630 -30.297 1.00 39.25 206 GLN A O 1
ATOM 1635 N N . VAL A 1 207 ? -29.855 -16.480 -29.560 1.00 40.38 207 VAL A N 1
ATOM 1636 C CA . VAL A 1 207 ? -29.578 -17.088 -30.862 1.00 40.38 207 VAL A CA 1
ATOM 1637 C C . VAL A 1 207 ? -30.882 -17.673 -31.410 1.00 40.38 207 VAL A C 1
ATOM 1639 O O . VAL A 1 207 ? -31.481 -18.562 -30.808 1.00 40.38 207 VAL A O 1
ATOM 1642 N N . ILE A 1 208 ? -31.332 -17.148 -32.549 1.00 41.47 208 ILE A N 1
ATOM 1643 C CA . ILE A 1 208 ? -32.531 -17.593 -33.265 1.00 41.47 208 ILE A CA 1
ATOM 1644 C C . ILE A 1 208 ? -32.235 -18.947 -33.925 1.00 41.47 208 ILE A C 1
ATOM 1646 O O . ILE A 1 208 ? -31.482 -19.018 -34.894 1.00 41.47 208 ILE A O 1
ATOM 1650 N N . ASN A 1 209 ? -32.861 -20.017 -33.430 1.00 37.66 209 ASN A N 1
ATOM 1651 C CA . ASN A 1 209 ? -32.972 -21.281 -34.156 1.00 37.66 209 ASN A CA 1
ATOM 1652 C C . ASN A 1 209 ? -34.099 -21.163 -35.192 1.00 37.66 209 ASN A C 1
ATOM 1654 O O . ASN A 1 209 ? -35.278 -21.169 -34.841 1.00 37.66 209 ASN A O 1
ATOM 1658 N N . MET A 1 210 ? -33.736 -21.071 -36.473 1.00 37.44 210 MET A N 1
ATOM 1659 C CA . MET A 1 210 ? -34.666 -21.306 -37.578 1.00 37.44 210 MET A CA 1
ATOM 1660 C C . MET A 1 210 ? -34.930 -22.809 -37.700 1.00 37.44 210 MET A C 1
ATOM 1662 O O . MET A 1 210 ? -34.020 -23.588 -37.975 1.00 37.44 210 MET A O 1
ATOM 1666 N N . SER A 1 211 ? -36.189 -23.204 -37.520 1.00 35.38 211 SER A N 1
ATOM 1667 C CA . SER A 1 211 ? -36.711 -24.498 -37.953 1.00 35.38 211 SER A CA 1
ATOM 1668 C C . SER A 1 211 ? -37.558 -24.247 -39.200 1.00 35.38 211 SER A C 1
ATOM 1670 O O . SER A 1 211 ? -38.560 -23.536 -39.138 1.00 35.38 211 SER A O 1
ATOM 1672 N N . THR A 1 212 ? -37.109 -24.752 -40.346 1.00 48.50 212 THR A N 1
ATOM 1673 C CA . THR A 1 212 ? -37.865 -24.767 -41.603 1.00 48.50 212 THR A CA 1
ATOM 1674 C C . THR A 1 212 ? -38.603 -26.095 -41.729 1.00 48.50 212 THR A C 1
ATOM 1676 O O . THR A 1 212 ? -37.964 -27.150 -41.689 1.00 48.50 212 THR A O 1
ATOM 1679 N N . ASN A 1 213 ? -39.926 -26.012 -41.893 1.00 42.69 213 ASN A N 1
ATOM 1680 C CA . ASN A 1 213 ? -40.709 -27.010 -42.627 1.00 42.69 213 ASN A CA 1
ATOM 1681 C C . ASN A 1 213 ? -40.368 -26.956 -44.119 1.00 42.69 213 ASN A C 1
ATOM 1683 O O . ASN A 1 213 ? -40.029 -25.844 -44.592 1.00 42.69 213 ASN A O 1
#

Radius of gyration: 29.61 Å; chains: 1; bounding box: 86×38×73 Å

pLDDT: mean 79.82, std 18.62, range [30.2, 96.12]

Sequence (213 aa):
MSKLEERLELCNKKIDALFHGLKLSAEIENELETIKYYYYALYKAANFEEDEEECINIYELLVTGLEEIKSGVSKPDEVLKTVEEIKSLRKKGVVLENICNAIELLFWAGSACTFFSYSILMAAPLAAANPFFALAVIAIASLAAIYSVVNLLNCIDEFKSCAPIEKEYNREKNLISFFKPALTSSERSSQESDELTYPTESLYPQVINMSTN

Foldseek 3Di:
DDPLVVLLVVLLVLLCVLCPPPDDDPVLVVLSVVLSVVLVVQLVPDPDPVSSVVSSVLSVLLSVLSVCLSVVNDALVVSLVVLVVVL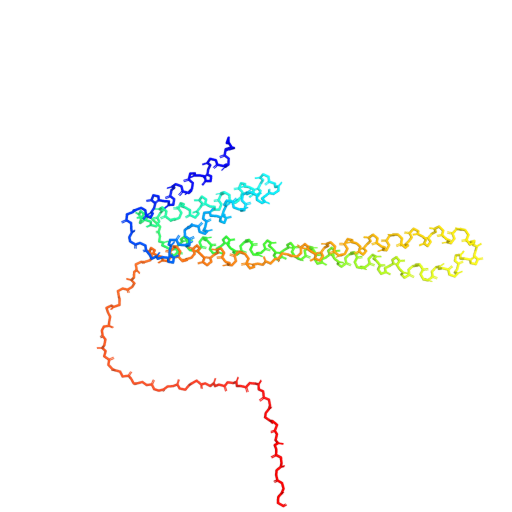VVVVVVLVVLLVVLVVLLVVLVVLLVVLVVCLVVCLVVVCVVPVVRNVVSSVVSNVSNVVSVVVSVVSVVPRDDSVVSVVSSVSSSVNSVVSPPDPPPPDDDDDDDDDDDDDDPDPDDDDDDDDDD